Protein AF-0000000066154952 (afdb_homodimer)

Solvent-accessible surface area (backbone atoms only — not comparable to full-atom values): 14988 Å² total; per-residue (Å²): 90,33,40,34,42,33,30,48,49,72,59,78,49,69,26,29,43,48,35,34,53,55,27,47,59,58,30,50,75,79,28,57,72,43,78,44,73,36,67,53,95,42,47,64,47,32,37,49,41,49,50,61,71,42,59,86,33,51,32,34,34,53,33,78,86,26,52,70,45,33,40,70,52,44,19,50,49,54,49,49,42,42,74,70,62,42,62,42,43,24,37,35,44,48,44,89,76,37,66,38,70,68,55,60,69,68,34,71,36,50,36,12,84,33,57,47,78,64,57,63,39,56,42,52,26,51,50,39,42,49,53,29,51,13,50,34,55,69,70,70,45,73,83,86,93,92,32,38,33,43,34,30,47,48,72,59,80,48,68,28,29,44,46,35,35,53,55,28,47,59,58,30,50,77,77,26,58,73,43,78,45,73,37,67,53,97,42,49,66,46,33,35,50,41,51,50,61,71,43,59,86,34,52,32,34,34,53,34,77,88,27,53,71,46,34,39,70,53,43,19,52,50,54,50,50,41,41,74,70,65,41,62,44,42,24,38,36,44,50,45,87,76,37,66,37,71,67,55,61,72,69,36,70,35,48,36,12,83,32,58,46,77,64,56,65,38,55,43,51,27,51,51,40,42,48,54,29,51,14,49,32,54,69,70,69,45,76,80,85,98

Structure (mmCIF, N/CA/C/O backbone):
data_AF-0000000066154952-model_v1
#
loop_
_entity.id
_entity.type
_entity.pdbx_description
1 polymer 'Ribosomal RNA large subunit methyltransferase H'
#
loop_
_atom_site.group_PDB
_atom_site.id
_atom_site.type_symbol
_atom_site.label_atom_id
_atom_site.label_alt_id
_atom_site.label_comp_id
_atom_site.label_asym_id
_atom_site.label_entity_id
_atom_site.label_seq_id
_atom_site.pdbx_PDB_ins_code
_atom_site.Cartn_x
_atom_site.Cartn_y
_atom_site.Cartn_z
_atom_site.occupancy
_atom_site.B_iso_or_equiv
_atom_site.auth_seq_id
_atom_site.auth_comp_id
_atom_site.auth_asym_id
_atom_site.auth_atom_id
_atom_site.pdbx_PDB_model_num
ATOM 1 N N . MET A 1 1 ? -8.648 19.734 12.844 1 94.12 1 MET A N 1
ATOM 2 C CA . MET A 1 1 ? -7.199 19.688 12.688 1 94.12 1 MET A CA 1
ATOM 3 C C . MET A 1 1 ? -6.809 19.734 11.211 1 94.12 1 MET A C 1
ATOM 5 O O . MET A 1 1 ? -7.438 19.094 10.375 1 94.12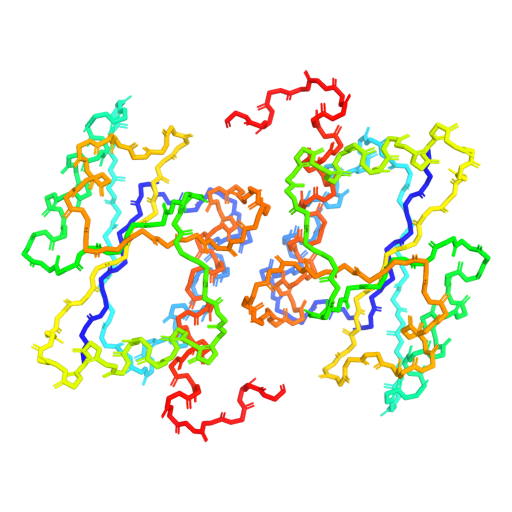 1 MET A O 1
ATOM 9 N N . ARG A 1 2 ? -5.816 20.562 10.883 1 97.88 2 ARG A N 1
ATOM 10 C CA . ARG A 1 2 ? -5.273 20.625 9.531 1 97.88 2 ARG A CA 1
ATOM 11 C C . ARG A 1 2 ? -4.199 19.562 9.32 1 97.88 2 ARG A C 1
ATOM 13 O O . ARG A 1 2 ? -3.359 19.344 10.195 1 97.88 2 ARG A O 1
ATOM 20 N N . LEU A 1 3 ? -4.273 18.953 8.156 1 98.69 3 LEU A N 1
ATOM 21 C CA . LEU A 1 3 ? -3.209 18.031 7.785 1 98.69 3 LEU A CA 1
ATOM 22 C C . LEU A 1 3 ? -2.303 18.656 6.723 1 98.69 3 LEU A C 1
ATOM 24 O O . LEU A 1 3 ? -2.785 19.188 5.727 1 98.69 3 LEU A O 1
ATOM 28 N N . HIS A 1 4 ? -1.063 18.641 7 1 98.88 4 HIS A N 1
ATOM 29 C CA . HIS A 1 4 ? -0.053 19.125 6.062 1 98.88 4 HIS A CA 1
ATOM 30 C C . HIS A 1 4 ? 0.759 17.969 5.488 1 98.88 4 HIS A C 1
ATOM 32 O O . HIS A 1 4 ? 1.555 17.344 6.195 1 98.88 4 HIS A O 1
ATOM 38 N N . LEU A 1 5 ? 0.535 17.688 4.203 1 98.81 5 LEU A N 1
ATOM 39 C CA . LEU A 1 5 ? 1.257 16.625 3.518 1 98.81 5 LEU A CA 1
ATOM 40 C C . LEU A 1 5 ? 2.477 17.172 2.785 1 98.81 5 LEU A C 1
ATOM 42 O O . LEU A 1 5 ? 2.338 17.969 1.854 1 98.81 5 LEU A O 1
ATOM 46 N N . ILE A 1 6 ? 3.648 16.734 3.219 1 98.75 6 ILE A N 1
ATOM 47 C CA . ILE A 1 6 ? 4.914 17.203 2.656 1 98.75 6 ILE A CA 1
ATOM 48 C C . ILE A 1 6 ? 5.598 16.047 1.915 1 98.75 6 ILE A C 1
ATOM 50 O O . ILE A 1 6 ? 5.852 14.992 2.496 1 98.75 6 ILE A O 1
ATOM 54 N N . THR A 1 7 ? 5.844 16.219 0.655 1 97.56 7 THR A N 1
ATOM 55 C CA . THR A 1 7 ? 6.5 15.164 -0.114 1 97.56 7 THR A CA 1
ATOM 56 C C . THR A 1 7 ? 7.777 15.695 -0.766 1 97.56 7 THR A C 1
ATOM 58 O O . THR A 1 7 ? 7.82 16.844 -1.225 1 97.56 7 THR A O 1
ATOM 61 N N . VAL A 1 8 ? 8.789 14.891 -0.742 1 96.44 8 VAL A N 1
ATOM 62 C CA . VAL A 1 8 ? 9.953 15.18 -1.564 1 96.44 8 VAL A CA 1
ATOM 63 C C . VAL A 1 8 ? 9.68 14.789 -3.014 1 96.44 8 VAL A C 1
ATOM 65 O O . VAL A 1 8 ? 9.656 13.602 -3.348 1 96.44 8 VAL A O 1
ATOM 68 N N . GLY A 1 9 ? 9.453 15.781 -3.846 1 93.44 9 GLY A N 1
ATOM 69 C CA . GLY A 1 9 ? 9.094 15.531 -5.234 1 93.44 9 GLY A CA 1
ATOM 70 C C . GLY A 1 9 ? 7.609 15.289 -5.434 1 93.44 9 GLY A C 1
ATOM 71 O O . GLY A 1 9 ? 6.812 15.531 -4.523 1 93.44 9 GLY A O 1
ATOM 72 N N . GLU A 1 10 ? 7.273 14.984 -6.66 1 93.19 10 GLU A N 1
ATOM 73 C CA . GLU A 1 10 ? 5.91 14.656 -7.07 1 93.19 10 GLU A CA 1
ATOM 74 C C . GLU A 1 10 ? 5.824 13.234 -7.621 1 93.19 10 GLU A C 1
ATOM 76 O O . GLU A 1 10 ? 6.844 12.641 -7.977 1 93.19 10 GLU A O 1
ATOM 81 N N . PRO A 1 11 ? 4.57 12.688 -7.555 1 94.19 11 PRO A N 1
ATOM 82 C CA . PRO A 1 11 ? 4.461 11.375 -8.203 1 94.19 11 PRO A CA 1
ATOM 83 C C . PRO A 1 11 ? 4.984 11.375 -9.633 1 94.19 11 PRO A C 1
ATOM 85 O O . PRO A 1 11 ? 4.707 12.305 -10.398 1 94.19 11 PRO A O 1
ATOM 88 N N . LYS A 1 12 ? 5.723 10.414 -9.898 1 94.44 12 LYS A N 1
ATOM 89 C CA . LYS A 1 12 ? 6.344 10.328 -11.219 1 94.44 12 LYS A CA 1
ATOM 90 C C . LYS A 1 12 ? 5.461 9.547 -12.188 1 94.44 12 LYS A C 1
ATOM 92 O O . LYS A 1 12 ? 5.344 9.914 -13.359 1 94.44 12 LYS A O 1
ATOM 97 N N . LEU A 1 13 ? 4.832 8.523 -11.766 1 97 13 LEU A N 1
ATOM 98 C CA . LEU A 1 13 ? 4.02 7.672 -12.625 1 97 13 LEU A CA 1
ATOM 99 C C . LEU A 1 13 ? 2.562 8.125 -12.617 1 97 13 LEU A C 1
ATOM 101 O O . LEU A 1 13 ? 2.055 8.578 -11.586 1 97 13 LEU A O 1
ATOM 105 N N . THR A 1 14 ? 1.932 7.895 -13.688 1 98 14 THR A N 1
ATOM 106 C CA . THR A 1 14 ? 0.567 8.375 -13.883 1 98 14 THR A CA 1
ATOM 107 C C . THR A 1 14 ? -0.368 7.773 -12.836 1 98 14 THR A C 1
ATOM 109 O O . THR A 1 14 ? -1.227 8.469 -12.289 1 98 14 THR A O 1
ATOM 112 N N . TYR A 1 15 ? -0.284 6.527 -12.547 1 98.62 15 TYR A N 1
ATOM 113 C CA . TYR A 1 15 ? -1.206 5.895 -11.609 1 98.62 15 TYR A CA 1
ATOM 114 C C . TYR A 1 15 ? -1.113 6.543 -10.234 1 98.62 15 TYR A C 1
ATOM 116 O O . TYR A 1 15 ? -2.127 6.715 -9.555 1 98.62 15 TYR A O 1
ATOM 124 N N . ALA A 1 16 ? 0.101 6.895 -9.828 1 98.25 16 ALA A N 1
ATOM 125 C CA . ALA A 1 16 ? 0.311 7.477 -8.508 1 98.25 16 ALA A CA 1
ATOM 126 C C . ALA A 1 16 ? -0.281 8.883 -8.422 1 98.25 16 ALA A C 1
ATOM 128 O O . ALA A 1 16 ? -0.85 9.266 -7.398 1 98.25 16 ALA A O 1
ATOM 129 N N . ARG A 1 17 ? -0.084 9.625 -9.531 1 98.25 17 ARG A N 1
ATOM 130 C CA . ARG A 1 17 ? -0.689 10.953 -9.586 1 98.25 17 ARG A CA 1
ATOM 131 C C . ARG A 1 17 ? -2.205 10.867 -9.445 1 98.25 17 ARG A C 1
ATOM 133 O O . ARG A 1 17 ? -2.801 11.586 -8.641 1 98.25 17 ARG A O 1
ATOM 140 N N . LEU A 1 18 ? -2.801 9.992 -10.164 1 98.69 18 LEU A N 1
ATOM 141 C CA . LEU A 1 18 ? -4.25 9.828 -10.156 1 98.69 18 LEU A CA 1
ATOM 142 C C . LEU A 1 18 ? -4.727 9.305 -8.805 1 98.69 18 LEU A C 1
ATOM 144 O O . LEU A 1 18 ? -5.766 9.727 -8.297 1 98.69 18 LEU A O 1
ATOM 148 N N . GLY A 1 19 ? -3.982 8.352 -8.242 1 98.62 19 GLY A N 1
ATOM 149 C CA . GLY A 1 19 ? -4.316 7.836 -6.926 1 98.62 19 GLY A CA 1
ATOM 150 C C . GLY A 1 19 ? -4.25 8.891 -5.84 1 98.62 19 GLY A C 1
ATOM 151 O O . GLY A 1 19 ? -5.133 8.969 -4.984 1 98.62 19 GLY A O 1
ATOM 152 N N . TRP A 1 20 ? -3.18 9.672 -5.914 1 98.5 20 TRP A N 1
ATOM 153 C CA . TRP A 1 20 ? -3.045 10.781 -4.973 1 98.5 20 TRP A CA 1
ATOM 154 C C . TRP A 1 20 ? -4.238 11.727 -5.074 1 98.5 20 TRP A C 1
ATOM 156 O O . TRP A 1 20 ? -4.867 12.055 -4.062 1 98.5 20 TRP A O 1
ATOM 166 N N . GLU A 1 21 ? -4.555 12.148 -6.277 1 98.38 21 GLU A N 1
ATOM 167 C CA . GLU A 1 21 ? -5.648 13.086 -6.504 1 98.38 21 GLU A CA 1
ATOM 168 C C . GLU A 1 21 ? -6.973 12.523 -5.988 1 98.38 21 GLU A C 1
ATOM 170 O O . GLU A 1 21 ? -7.762 13.242 -5.375 1 98.38 21 GLU A O 1
ATOM 175 N N . GLU A 1 22 ? -7.207 11.258 -6.227 1 98.31 22 GLU A N 1
ATOM 176 C CA . GLU A 1 22 ? -8.43 10.586 -5.797 1 98.31 22 GLU A CA 1
ATOM 177 C C . GLU A 1 22 ? -8.602 10.672 -4.281 1 98.31 22 GLU A C 1
ATOM 179 O O . GLU A 1 22 ? -9.641 11.141 -3.799 1 98.31 22 GLU A O 1
ATOM 184 N N . TYR A 1 23 ? -7.613 10.32 -3.555 1 98.38 23 TYR A N 1
ATOM 185 C CA . TYR A 1 23 ? -7.766 10.211 -2.109 1 98.38 23 TYR A CA 1
ATOM 186 C C . TYR A 1 23 ? -7.566 11.562 -1.432 1 98.38 23 TYR A C 1
ATOM 188 O O . TYR A 1 23 ? -8.094 11.805 -0.345 1 98.38 23 TYR A O 1
ATOM 196 N N . GLU A 1 24 ? -6.75 12.43 -2.07 1 98.5 24 GLU A N 1
ATOM 197 C CA . GLU A 1 24 ? -6.676 13.805 -1.568 1 98.5 24 GLU A CA 1
ATOM 198 C C . GLU A 1 24 ? -8.047 14.469 -1.588 1 98.5 24 GLU A C 1
ATOM 200 O O . GLU A 1 24 ? -8.445 15.109 -0.611 1 98.5 24 GLU A O 1
ATOM 205 N N . LYS A 1 25 ? -8.719 14.312 -2.744 1 98.25 25 LYS A N 1
ATOM 206 C CA . LYS A 1 25 ? -10.055 14.883 -2.877 1 98.25 25 LYS A CA 1
ATOM 207 C C . LYS A 1 25 ? -10.992 14.336 -1.802 1 98.25 25 LYS A C 1
ATOM 209 O O . LYS A 1 25 ? -11.719 15.094 -1.158 1 98.25 25 LYS A O 1
ATOM 214 N N . ARG A 1 26 ? -10.953 13.062 -1.529 1 97.75 26 ARG A N 1
ATOM 215 C CA . ARG A 1 26 ? -11.805 12.438 -0.522 1 97.75 26 ARG A CA 1
ATOM 216 C C . ARG A 1 26 ? -11.43 12.906 0.88 1 97.75 26 ARG A C 1
ATOM 218 O O . ARG A 1 26 ? -12.312 13.18 1.701 1 97.75 26 ARG A O 1
ATOM 225 N N . LEU A 1 27 ? -10.156 13.008 1.098 1 98.31 27 LEU A N 1
ATOM 226 C CA . LEU A 1 27 ? -9.648 13.383 2.412 1 98.31 27 LEU A CA 1
ATOM 227 C C . LEU A 1 27 ? -10.047 14.812 2.758 1 98.31 27 LEU A C 1
ATOM 229 O O . LEU A 1 27 ? -10.273 15.141 3.926 1 98.31 27 LEU A O 1
ATOM 233 N N . ARG A 1 28 ? -10.156 15.656 1.737 1 98.38 28 ARG A N 1
ATOM 234 C CA . ARG A 1 28 ? -10.492 17.062 1.92 1 98.38 28 ARG A CA 1
ATOM 235 C C . ARG A 1 28 ? -11.906 17.234 2.477 1 98.38 28 ARG A C 1
ATOM 237 O O . ARG A 1 28 ? -12.266 18.297 2.969 1 98.38 28 ARG A O 1
ATOM 244 N N . ARG A 1 29 ? -12.68 16.156 2.42 1 96.62 29 ARG A N 1
ATOM 245 C CA . ARG A 1 29 ? -14.016 16.188 3.008 1 96.62 29 ARG A CA 1
ATOM 246 C C . ARG A 1 29 ? -13.945 16.172 4.531 1 96.62 29 ARG A C 1
ATOM 248 O O . ARG A 1 29 ? -14.914 16.516 5.207 1 96.62 29 ARG A O 1
ATOM 255 N N . TYR A 1 30 ? -12.789 15.844 5.066 1 96.69 30 TYR A N 1
ATOM 256 C CA . TYR A 1 30 ? -12.695 15.633 6.504 1 96.69 30 TYR A CA 1
ATOM 257 C C . TYR A 1 30 ? -11.711 16.625 7.133 1 96.69 30 TYR A C 1
ATOM 259 O O . TYR A 1 30 ? -11.82 16.938 8.32 1 96.69 30 TYR A O 1
ATOM 267 N N . HIS A 1 31 ? -10.742 17.016 6.277 1 97.56 31 HIS A N 1
ATOM 268 C CA . HIS A 1 31 ? -9.68 17.875 6.801 1 97.56 31 HIS A CA 1
ATOM 269 C C . HIS A 1 31 ? -9.352 19 5.828 1 97.56 31 HIS A C 1
ATOM 271 O O . HIS A 1 31 ? -9.445 18.812 4.609 1 97.56 31 HIS A O 1
ATOM 277 N N . LYS A 1 32 ? -9.023 20.188 6.434 1 97.69 32 LYS A N 1
ATOM 278 C CA . LYS A 1 32 ? -8.234 21.109 5.625 1 97.69 32 LYS A CA 1
ATOM 279 C C . LYS A 1 32 ? -6.867 20.531 5.293 1 97.69 32 LYS A C 1
ATOM 281 O O . LYS A 1 32 ? -6.148 20.078 6.184 1 97.69 32 LYS A O 1
ATOM 286 N N . LEU A 1 33 ? -6.594 20.516 4 1 98.38 33 LEU A N 1
ATOM 287 C CA . LEU A 1 33 ? -5.359 19.875 3.564 1 98.38 33 LEU A CA 1
ATOM 288 C C . LEU A 1 33 ? -4.406 20.891 2.943 1 98.38 33 LEU A C 1
ATOM 290 O O . LEU A 1 33 ? -4.828 21.734 2.15 1 98.38 33 LEU A O 1
ATOM 294 N N . GLN A 1 34 ? -3.254 20.859 3.375 1 98.31 34 GLN A N 1
ATOM 295 C CA . GLN A 1 34 ? -2.152 21.547 2.705 1 98.31 34 GLN A CA 1
ATOM 296 C C . GLN A 1 34 ? -1.144 20.547 2.143 1 98.31 34 GLN A C 1
ATOM 298 O O . GLN A 1 34 ? -0.75 19.594 2.828 1 98.31 34 GLN A O 1
ATOM 303 N N . VAL A 1 35 ? -0.781 20.766 0.869 1 98.44 35 VAL A N 1
ATOM 304 C CA . VAL A 1 35 ? 0.219 19.906 0.242 1 98.44 35 VAL A CA 1
ATOM 305 C C . VAL A 1 35 ? 1.436 20.75 -0.159 1 98.44 35 VAL A C 1
ATOM 307 O O . VAL A 1 35 ? 1.3 21.766 -0.835 1 98.44 35 VAL A O 1
ATOM 310 N N . THR A 1 36 ? 2.557 20.359 0.295 1 98.44 36 THR A N 1
ATOM 311 C CA . THR A 1 36 ? 3.799 21.031 -0.057 1 98.44 36 THR A CA 1
ATOM 312 C C . THR A 1 36 ? 4.781 20.062 -0.7 1 98.44 36 THR A C 1
ATOM 314 O O . THR A 1 36 ? 5.082 19 -0.135 1 98.44 36 THR A O 1
ATOM 317 N N . ARG A 1 37 ? 5.199 20.422 -1.851 1 97.75 37 ARG A N 1
ATOM 318 C CA . ARG A 1 37 ? 6.23 19.672 -2.549 1 97.75 37 ARG A CA 1
ATOM 319 C C . ARG A 1 37 ? 7.594 20.328 -2.398 1 97.75 37 ARG A C 1
ATOM 321 O O . ARG A 1 37 ? 7.754 21.516 -2.709 1 97.75 37 ARG A O 1
ATOM 328 N N . VAL A 1 38 ? 8.492 19.547 -1.915 1 98.06 38 VAL A N 1
ATOM 329 C CA . VAL A 1 38 ? 9.828 20.109 -1.724 1 98.06 38 VAL A CA 1
ATOM 330 C C . VAL A 1 38 ? 10.844 19.312 -2.555 1 98.06 38 VAL A C 1
ATOM 332 O O . VAL A 1 38 ? 10.516 18.266 -3.105 1 98.06 38 VAL A O 1
ATOM 335 N N . SER A 1 39 ? 11.953 19.906 -2.732 1 95.31 39 SER A N 1
ATOM 336 C CA . SER A 1 39 ? 13.031 19.234 -3.467 1 95.31 39 SER A CA 1
ATOM 337 C C . SER A 1 39 ? 14.391 19.547 -2.859 1 95.31 39 SER A C 1
ATOM 339 O O . SER A 1 39 ? 14.516 20.453 -2.025 1 95.31 39 SER A O 1
ATOM 341 N N . GLY A 1 40 ? 15.328 18.734 -3.156 1 94.44 40 GLY A N 1
ATOM 342 C CA . GLY A 1 40 ? 16.719 18.891 -2.773 1 94.44 40 GLY A CA 1
ATOM 343 C C . GLY A 1 40 ? 17.672 18.016 -3.576 1 94.44 40 GLY A C 1
ATOM 344 O O . GLY A 1 40 ? 17.266 16.953 -4.07 1 94.44 40 GLY A O 1
ATOM 345 N N . ARG A 1 41 ? 18.938 18.5 -3.697 1 93.06 41 ARG A N 1
ATOM 346 C CA . ARG A 1 41 ? 19.938 17.75 -4.473 1 93.06 41 ARG A CA 1
ATOM 347 C C . ARG A 1 41 ? 20.531 16.625 -3.652 1 93.06 41 ARG A C 1
ATOM 349 O O . ARG A 1 41 ? 21.094 15.672 -4.207 1 93.06 41 ARG A O 1
ATOM 356 N N . THR A 1 42 ? 20.453 16.766 -2.355 1 96.31 42 THR A N 1
ATOM 357 C CA . THR A 1 42 ? 21.016 15.781 -1.438 1 96.31 42 THR A CA 1
ATOM 358 C C . THR A 1 42 ? 20 15.398 -0.367 1 96.31 42 THR A C 1
ATOM 360 O O . THR A 1 42 ? 19 16.109 -0.159 1 96.31 42 THR A O 1
ATOM 363 N N . GLN A 1 43 ? 20.312 14.305 0.286 1 96.31 43 GLN A N 1
ATOM 364 C CA . GLN A 1 43 ? 19.484 13.859 1.402 1 96.31 43 GLN A CA 1
ATOM 365 C C . GLN A 1 43 ? 19.344 14.953 2.453 1 96.31 43 GLN A C 1
ATOM 367 O O . GLN A 1 43 ? 18.25 15.18 2.984 1 96.31 43 GLN A O 1
ATOM 372 N N . ALA A 1 44 ? 20.469 15.578 2.766 1 97.25 44 ALA A N 1
ATOM 373 C CA . ALA A 1 44 ? 20.5 16.641 3.775 1 97.25 44 ALA A CA 1
ATOM 374 C C . ALA A 1 44 ? 19.609 17.812 3.363 1 97.25 44 ALA A C 1
ATOM 376 O O . ALA A 1 44 ? 18.844 18.328 4.176 1 97.25 44 ALA A O 1
ATOM 377 N N . GLN A 1 45 ? 19.672 18.203 2.137 1 97.88 45 GLN A N 1
ATOM 378 C CA . GLN A 1 45 ? 18.875 19.328 1.639 1 97.88 45 GLN A CA 1
ATOM 379 C C . GLN A 1 45 ? 17.391 19 1.612 1 97.88 45 GLN A C 1
ATOM 381 O O . GLN A 1 45 ? 16.562 19.844 1.938 1 97.88 45 GLN A O 1
ATOM 386 N N . GLU A 1 46 ? 17.094 17.797 1.178 1 97.69 46 GLU A N 1
ATOM 387 C CA . GLU A 1 46 ? 15.695 17.359 1.179 1 97.69 46 GLU A CA 1
ATOM 388 C C . GLU A 1 46 ? 15.117 17.359 2.592 1 97.69 46 GLU A C 1
ATOM 390 O O . GLU A 1 46 ? 14 17.828 2.811 1 97.69 46 GLU A O 1
ATOM 395 N N . SER A 1 47 ? 15.906 16.828 3.539 1 98.12 47 SER A N 1
ATOM 396 C CA . SER A 1 47 ? 15.477 16.781 4.93 1 98.12 47 SER A CA 1
ATOM 397 C C . SER A 1 47 ? 15.266 18.172 5.508 1 98.12 47 SER A C 1
ATOM 399 O O . SER A 1 47 ? 14.305 18.406 6.238 1 98.12 47 SER A O 1
ATOM 401 N N . GLU A 1 48 ? 16.172 19.016 5.18 1 97.75 48 GLU A N 1
ATOM 402 C CA . GLU A 1 48 ? 16.047 20.391 5.641 1 97.75 48 GLU A CA 1
ATOM 403 C C . GLU A 1 48 ? 14.797 21.047 5.055 1 97.75 48 GLU A C 1
ATOM 405 O O . GLU A 1 48 ? 14.109 21.797 5.742 1 97.75 48 GLU A O 1
ATOM 410 N N . ALA A 1 49 ? 14.562 20.844 3.777 1 98.44 49 ALA A N 1
ATOM 411 C CA . ALA A 1 49 ? 13.375 21.391 3.125 1 98.44 49 ALA A CA 1
ATOM 412 C C . ALA A 1 49 ? 12.094 20.891 3.797 1 98.44 49 ALA A C 1
ATOM 414 O O . ALA A 1 49 ? 11.141 21.656 3.971 1 98.44 49 ALA A O 1
ATOM 415 N N . VAL A 1 50 ? 12.07 19.609 4.152 1 98.56 50 VAL A N 1
ATOM 416 C CA . VAL A 1 50 ? 10.93 19.016 4.848 1 98.56 50 VAL A CA 1
ATOM 417 C C . VAL A 1 50 ? 10.734 19.703 6.195 1 98.56 50 VAL A C 1
ATOM 419 O O . VAL A 1 50 ? 9.617 20.094 6.543 1 98.56 50 VAL A O 1
ATOM 422 N N . ARG A 1 51 ? 11.789 19.844 6.91 1 98.25 51 ARG A N 1
ATOM 423 C CA . ARG A 1 51 ? 11.734 20.484 8.219 1 98.25 51 ARG A CA 1
ATOM 424 C C . ARG A 1 51 ? 11.188 21.906 8.109 1 98.25 51 ARG A C 1
ATOM 426 O O . ARG A 1 51 ? 10.32 22.297 8.891 1 98.25 51 ARG A O 1
ATOM 433 N N . ARG A 1 52 ? 11.711 22.625 7.168 1 98.25 52 ARG A N 1
ATOM 434 C CA . ARG A 1 52 ? 11.281 24.016 6.957 1 98.25 52 ARG A CA 1
ATOM 435 C C . ARG A 1 52 ? 9.797 24.062 6.602 1 98.25 52 ARG A C 1
ATOM 437 O O . ARG A 1 52 ? 9.07 24.938 7.09 1 98.25 52 ARG A O 1
ATOM 444 N N . ALA A 1 53 ? 9.375 23.188 5.777 1 98.56 53 ALA A N 1
ATOM 445 C CA . ALA A 1 53 ? 7.98 23.141 5.355 1 98.56 53 ALA A CA 1
ATOM 446 C C . ALA A 1 53 ? 7.059 22.859 6.535 1 98.56 53 ALA A C 1
ATOM 448 O O . ALA A 1 53 ? 5.977 23.438 6.645 1 98.56 53 ALA A O 1
ATOM 449 N N . ALA A 1 54 ? 7.453 21.922 7.414 1 98.25 54 ALA A N 1
ATOM 450 C CA . ALA A 1 54 ? 6.637 21.531 8.555 1 98.25 54 ALA A CA 1
ATOM 451 C C . ALA A 1 54 ? 6.496 22.672 9.555 1 98.25 54 ALA A C 1
ATOM 453 O O . ALA A 1 54 ? 5.473 22.797 10.234 1 98.25 54 ALA A O 1
ATOM 454 N N . GLY A 1 55 ? 7.602 23.5 9.602 1 97.38 55 GLY A N 1
ATOM 455 C CA . GLY A 1 55 ? 7.59 24.562 10.578 1 97.38 55 GLY A CA 1
ATOM 456 C C . GLY A 1 55 ? 7.465 24.078 12.008 1 97.38 55 GLY A C 1
ATOM 457 O O . GLY A 1 55 ? 8.242 23.234 12.445 1 97.38 55 GLY A O 1
ATOM 458 N N . LYS A 1 56 ? 6.43 24.531 12.711 1 96.62 56 LYS A N 1
ATOM 459 C CA . LYS A 1 56 ? 6.266 24.203 14.125 1 96.62 56 LYS A CA 1
ATOM 460 C C . LYS A 1 56 ? 5.289 23.047 14.305 1 96.62 56 LYS A C 1
ATOM 462 O O . LYS A 1 56 ? 5.105 22.547 15.414 1 96.62 56 LYS A O 1
ATOM 467 N N . ALA A 1 57 ? 4.684 22.609 13.227 1 98.12 57 ALA A N 1
ATOM 468 C CA . ALA A 1 57 ? 3.729 21.516 13.32 1 98.12 57 ALA A CA 1
ATOM 469 C C . ALA A 1 57 ? 4.422 20.219 13.719 1 98.12 57 ALA A C 1
ATOM 471 O O . ALA A 1 57 ? 5.516 19.906 13.234 1 98.12 57 ALA A O 1
ATOM 472 N N . PRO A 1 58 ? 3.797 19.5 14.695 1 98.56 58 PRO A N 1
ATOM 473 C CA . PRO A 1 58 ? 4.348 18.156 14.914 1 98.56 58 PRO A CA 1
ATOM 474 C C . PRO A 1 58 ? 4.508 17.375 13.617 1 98.56 58 PRO A C 1
ATOM 476 O O . PRO A 1 58 ? 3.598 17.344 12.781 1 98.56 58 PRO A O 1
ATOM 479 N N . LEU A 1 59 ? 5.699 16.75 13.469 1 98.75 59 LEU A N 1
ATOM 480 C CA . LEU A 1 59 ? 6.066 16.125 12.203 1 98.75 59 LEU A CA 1
ATOM 481 C C . LEU A 1 59 ? 6.062 14.609 12.328 1 98.75 59 LEU A C 1
ATOM 483 O O . LEU A 1 59 ? 6.816 14.047 13.117 1 98.75 59 LEU A O 1
ATOM 487 N N . VAL A 1 60 ? 5.18 13.969 11.578 1 98.81 60 VAL A N 1
ATOM 488 C CA . VAL A 1 60 ? 5.184 12.516 11.414 1 98.81 60 VAL A CA 1
ATOM 489 C C . VAL A 1 60 ? 5.961 12.133 10.156 1 98.81 60 VAL A C 1
ATOM 491 O O . VAL A 1 60 ? 5.531 12.43 9.039 1 98.81 60 VAL A O 1
ATOM 494 N N . LEU A 1 61 ? 7.051 11.461 10.375 1 98.69 61 LEU A N 1
ATOM 495 C CA . LEU A 1 61 ? 7.895 11.062 9.258 1 98.69 61 LEU A CA 1
ATOM 496 C C . LEU A 1 61 ? 7.605 9.625 8.836 1 98.69 61 LEU A C 1
ATOM 498 O O . LEU A 1 61 ? 7.652 8.711 9.664 1 98.69 61 LEU A O 1
ATOM 502 N N . LEU A 1 62 ? 7.277 9.492 7.59 1 98.25 62 LEU A N 1
ATOM 503 C CA . LEU A 1 62 ? 7.211 8.125 7.074 1 98.25 62 LEU A CA 1
ATOM 504 C C . LEU A 1 62 ? 8.609 7.523 6.953 1 98.25 62 LEU A C 1
ATOM 506 O O . LEU A 1 62 ? 9.453 8.055 6.227 1 98.25 62 LEU A O 1
ATOM 510 N N . ASP A 1 63 ? 8.82 6.469 7.656 1 96.81 63 ASP A N 1
ATOM 511 C CA . ASP A 1 63 ? 10.109 5.797 7.766 1 96.81 63 ASP A CA 1
ATOM 512 C C . ASP A 1 63 ? 9.93 4.316 8.109 1 96.81 63 ASP A C 1
ATOM 514 O O . ASP A 1 63 ? 9.172 3.973 9.008 1 96.81 63 ASP A O 1
ATOM 518 N N . PRO A 1 64 ? 10.656 3.451 7.336 1 93 64 PRO A N 1
ATOM 519 C CA . PRO A 1 64 ? 10.484 2.018 7.574 1 93 64 PRO A CA 1
ATOM 520 C C . PRO A 1 64 ? 10.812 1.612 9.008 1 93 64 PRO A C 1
ATOM 522 O O . PRO A 1 64 ? 10.391 0.545 9.469 1 93 64 PRO A O 1
ATOM 525 N N . ARG A 1 65 ? 11.469 2.408 9.844 1 93.69 65 ARG A N 1
ATOM 526 C CA . ARG A 1 65 ? 11.859 2.127 11.219 1 93.69 65 ARG A CA 1
ATOM 527 C C . ARG A 1 65 ? 10.758 2.518 12.195 1 93.69 65 ARG A C 1
ATOM 529 O O . ARG A 1 65 ? 10.859 2.258 13.391 1 93.69 65 ARG A O 1
ATOM 536 N N . GLY A 1 66 ? 9.75 3.078 11.711 1 97.12 66 GLY A N 1
ATOM 537 C CA . GLY A 1 66 ? 8.734 3.672 12.57 1 97.12 66 GLY A CA 1
ATOM 538 C C . GLY A 1 66 ? 7.676 2.682 13.016 1 97.12 66 GLY A C 1
ATOM 539 O O . GLY A 1 66 ? 7.707 1.513 12.625 1 97.12 66 GLY A O 1
ATOM 540 N N . ARG A 1 67 ? 6.832 3.201 13.82 1 97.06 67 ARG A N 1
ATOM 541 C CA . ARG A 1 67 ? 5.668 2.459 14.297 1 97.06 67 ARG A CA 1
ATOM 542 C C . ARG A 1 67 ? 4.703 2.158 13.156 1 97.06 67 ARG A C 1
ATOM 544 O O . ARG A 1 67 ? 4.488 3 12.281 1 97.06 67 ARG A O 1
ATOM 551 N N . GLN A 1 68 ? 4.109 0.964 13.203 1 97.62 68 GLN A N 1
ATOM 552 C CA . GLN A 1 68 ? 3.061 0.634 12.25 1 97.62 68 GLN A CA 1
ATOM 553 C C . GLN A 1 68 ? 1.678 0.778 12.875 1 97.62 68 GLN A C 1
ATOM 555 O O . GLN A 1 68 ? 1.474 0.403 14.031 1 97.62 68 GLN A O 1
ATOM 560 N N . PHE A 1 69 ? 0.731 1.302 12.125 1 98.19 69 PHE A N 1
ATOM 561 C CA . PHE A 1 69 ? -0.642 1.48 12.578 1 98.19 69 PHE A CA 1
ATOM 562 C C . PHE A 1 69 ? -1.582 0.523 11.852 1 98.19 69 PHE A C 1
ATOM 564 O O . PHE A 1 69 ? -1.43 0.285 10.656 1 98.19 69 PHE A O 1
ATOM 571 N N . SER A 1 70 ? -2.498 0.037 12.625 1 97.88 70 SER A N 1
ATOM 572 C CA . SER A 1 70 ? -3.727 -0.382 11.961 1 97.88 70 SER A CA 1
ATOM 573 C C . SER A 1 70 ? -4.594 0.818 11.594 1 97.88 70 SER A C 1
ATOM 575 O O . SER A 1 70 ? -4.379 1.923 12.102 1 97.88 70 SER A O 1
ATOM 577 N N . SER A 1 71 ? -5.562 0.569 10.789 1 97.81 71 SER A N 1
ATOM 578 C CA . SER A 1 71 ? -6.422 1.682 10.398 1 97.81 71 SER A CA 1
ATOM 579 C C . SER A 1 71 ? -7.172 2.244 11.602 1 97.81 71 SER A C 1
ATOM 581 O O . SER A 1 71 ? -7.211 3.461 11.805 1 97.81 71 SER A O 1
ATOM 583 N N . PRO A 1 72 ? -7.754 1.403 12.469 1 97.56 72 PRO A N 1
ATOM 584 C CA . PRO A 1 72 ? -8.391 1.95 13.672 1 97.56 72 PRO A CA 1
ATOM 585 C C . PRO A 1 72 ? -7.395 2.654 14.594 1 97.56 72 PRO A C 1
ATOM 587 O O . PRO A 1 72 ? -7.719 3.691 15.18 1 97.56 72 PRO A O 1
ATOM 590 N N . ASP A 1 73 ? -6.188 2.125 14.688 1 98.38 73 ASP A N 1
ATOM 591 C CA . ASP A 1 73 ? -5.168 2.762 15.516 1 98.38 73 ASP A CA 1
ATOM 592 C C . ASP A 1 73 ? -4.785 4.133 14.953 1 98.38 73 ASP A C 1
ATOM 594 O O . ASP A 1 73 ? -4.562 5.078 15.711 1 98.38 73 ASP A O 1
ATOM 598 N N . LEU A 1 74 ? -4.676 4.25 13.656 1 98.5 74 LEU A N 1
ATOM 599 C CA . LEU A 1 74 ? -4.367 5.527 13.016 1 98.5 74 LEU A CA 1
ATOM 600 C C . LEU A 1 74 ? -5.477 6.543 13.266 1 98.5 74 LEU A C 1
ATOM 602 O O . LEU A 1 74 ? -5.203 7.711 13.539 1 98.5 74 LEU A O 1
ATOM 606 N N . SER A 1 75 ? -6.668 6.047 13.141 1 98.5 75 SER A N 1
ATOM 607 C CA . SER A 1 75 ? -7.812 6.902 13.43 1 98.5 75 SER A CA 1
ATOM 608 C C . SER A 1 75 ? -7.758 7.438 14.852 1 98.5 75 SER A C 1
ATOM 610 O O . SER A 1 75 ? -7.926 8.641 15.078 1 98.5 75 SER A O 1
ATOM 612 N N . ALA A 1 76 ? -7.531 6.516 15.781 1 98.56 76 ALA A N 1
ATOM 613 C CA . ALA A 1 76 ? -7.445 6.898 17.188 1 98.56 76 ALA A CA 1
ATOM 614 C C . ALA A 1 76 ? -6.309 7.891 17.422 1 98.56 76 ALA A C 1
ATOM 616 O O . ALA A 1 76 ? -6.445 8.828 18.219 1 98.56 76 ALA A O 1
ATOM 617 N N . TYR A 1 77 ? -5.211 7.652 16.766 1 98.62 77 TYR A N 1
ATOM 618 C CA . TYR A 1 77 ? -4.062 8.547 16.859 1 98.62 77 TYR A CA 1
ATOM 619 C C . TYR A 1 77 ? -4.426 9.953 16.406 1 98.62 77 TYR A C 1
ATOM 621 O O . TYR A 1 77 ? -4.129 10.938 17.094 1 98.62 77 TYR A O 1
ATOM 629 N N . LEU A 1 78 ? -5.047 10.086 15.25 1 98.31 78 LEU A N 1
ATOM 630 C CA . LEU A 1 78 ? -5.453 11.383 14.711 1 98.31 78 LEU A CA 1
ATOM 631 C C . LEU A 1 78 ? -6.434 12.07 15.656 1 98.31 78 LEU A C 1
ATOM 633 O O . LEU A 1 78 ? -6.309 13.273 15.914 1 98.31 78 LEU A O 1
ATOM 637 N N . ASP A 1 79 ? -7.34 11.297 16.188 1 98.12 79 ASP A N 1
ATOM 638 C CA . ASP A 1 79 ? -8.32 11.844 17.125 1 98.12 79 ASP A CA 1
ATOM 639 C C . ASP A 1 79 ? -7.637 12.383 18.375 1 98.12 79 ASP A C 1
ATOM 641 O O . ASP A 1 79 ? -7.988 13.453 18.859 1 98.12 79 ASP A O 1
ATOM 645 N N . ALA A 1 80 ? -6.738 11.602 18.812 1 98.31 80 ALA A N 1
ATOM 646 C CA . ALA A 1 80 ? -6.016 12.008 20.016 1 98.31 80 ALA A CA 1
ATOM 647 C C . ALA A 1 80 ? -5.27 13.32 19.797 1 98.31 80 ALA A C 1
ATOM 649 O O . ALA A 1 80 ? -5.215 14.172 20.688 1 98.31 80 ALA A O 1
ATOM 650 N N . GLN A 1 81 ? -4.613 13.445 18.594 1 97.69 81 GLN A N 1
ATOM 651 C CA . GLN A 1 81 ? -3.928 14.688 18.266 1 97.69 81 GLN A CA 1
ATOM 652 C C . GLN A 1 81 ? -4.902 15.867 18.234 1 97.69 81 GLN A C 1
ATOM 654 O O . GLN A 1 81 ? -4.609 16.938 18.781 1 97.69 81 GLN A O 1
ATOM 659 N N . ALA A 1 82 ? -6.023 15.664 17.656 1 96 82 ALA A N 1
ATOM 660 C CA . ALA A 1 82 ? -7.035 16.719 17.547 1 96 82 ALA A CA 1
ATOM 661 C C . ALA A 1 82 ? -7.547 17.125 18.922 1 96 82 ALA A C 1
ATOM 663 O O . ALA A 1 82 ? -7.602 18.312 19.234 1 96 82 ALA A O 1
ATOM 664 N N . VAL A 1 83 ? -7.859 16.156 19.766 1 96.31 83 VAL A N 1
ATOM 665 C CA . VAL A 1 83 ? -8.391 16.406 21.094 1 96.31 83 VAL A CA 1
ATOM 666 C C . VAL A 1 83 ? -7.316 17.047 21.969 1 96.31 83 VAL A C 1
ATOM 668 O O . VAL A 1 83 ? -7.621 17.891 22.828 1 96.31 83 VAL A O 1
ATOM 671 N N . GLY A 1 84 ? -6.09 16.688 21.703 1 96.5 84 GLY A N 1
ATOM 672 C CA . GLY A 1 84 ? -4.969 17.219 22.469 1 96.5 84 GLY A CA 1
ATOM 673 C C . GLY A 1 84 ? -4.613 18.641 22.094 1 96.5 84 GLY A C 1
ATOM 674 O O . GLY A 1 84 ? -3.682 19.219 22.641 1 96.5 84 GLY A O 1
ATOM 675 N N . GLY A 1 85 ? -5.262 19.203 21.125 1 95.19 85 GLY A N 1
ATOM 676 C CA . GLY A 1 85 ? -5.125 20.625 20.812 1 95.19 85 GLY A CA 1
ATOM 677 C C . GLY A 1 85 ? -4.16 20.891 19.672 1 95.19 85 GLY A C 1
ATOM 678 O O . GLY A 1 85 ? -3.738 22.016 19.453 1 95.19 85 GLY A O 1
ATOM 679 N N . VAL A 1 86 ? -3.775 19.844 19 1 94.88 86 VAL A N 1
ATOM 680 C CA . VAL A 1 86 ? -2.908 20.016 17.828 1 94.88 86 VAL A CA 1
ATOM 681 C C . VAL A 1 86 ? -3.703 20.641 16.688 1 94.88 86 VAL A C 1
ATOM 683 O O . VAL A 1 86 ? -4.645 20.031 16.172 1 94.88 86 VAL A O 1
ATOM 686 N N . GLY A 1 87 ? -3.309 21.844 16.312 1 96.06 87 GLY A N 1
ATOM 687 C CA . GLY A 1 87 ? -4.035 22.531 15.266 1 96.06 87 GLY A CA 1
ATOM 688 C C . GLY A 1 87 ? -3.656 22.078 13.867 1 96.06 87 GLY A C 1
ATOM 689 O O . GLY A 1 87 ? -4.445 22.203 12.93 1 96.06 87 GLY A O 1
ATOM 690 N N . GLU A 1 88 ? -2.375 21.656 13.711 1 98.19 88 GLU A N 1
ATOM 691 C CA . GLU A 1 88 ? -1.84 21.172 12.445 1 98.19 88 GLU A CA 1
ATOM 692 C C . GLU A 1 88 ? -0.893 20 12.656 1 98.19 88 GLU A C 1
ATOM 694 O O . GLU A 1 88 ? -0.077 20.016 13.578 1 98.19 88 GLU A O 1
ATOM 699 N N . LEU A 1 89 ? -1.083 19.016 11.922 1 98.69 89 LEU A N 1
ATOM 700 C CA . LEU A 1 89 ? -0.214 17.844 11.93 1 98.69 89 LEU A CA 1
ATOM 701 C C . LEU A 1 89 ? 0.414 17.625 10.562 1 98.69 89 LEU A C 1
ATOM 703 O O . LEU A 1 89 ? -0.291 17.578 9.547 1 98.69 89 LEU A O 1
ATOM 707 N N . ALA A 1 90 ? 1.762 17.531 10.508 1 98.88 90 ALA A N 1
ATOM 708 C CA . ALA A 1 90 ? 2.467 17.359 9.234 1 98.88 90 ALA A CA 1
ATOM 709 C C . ALA A 1 90 ? 2.891 15.906 9.039 1 98.88 90 ALA A C 1
ATOM 711 O O . ALA A 1 90 ? 3.33 15.242 9.984 1 98.88 90 ALA A O 1
ATOM 712 N N . PHE A 1 91 ? 2.691 15.43 7.863 1 98.88 91 PHE A N 1
ATOM 713 C CA . PHE A 1 91 ? 3.199 14.148 7.398 1 98.88 91 PHE A CA 1
ATOM 714 C C . PHE A 1 91 ? 4.207 14.336 6.27 1 98.88 91 PHE A C 1
ATOM 716 O O . PHE A 1 91 ? 3.971 15.117 5.348 1 98.88 91 PHE A O 1
ATOM 723 N N . ALA A 1 92 ? 5.305 13.562 6.336 1 98.75 92 ALA A N 1
ATOM 724 C CA . ALA A 1 92 ? 6.305 13.781 5.293 1 98.75 92 ALA A CA 1
ATOM 725 C C . ALA A 1 92 ? 6.766 12.453 4.691 1 98.75 92 ALA A C 1
ATOM 727 O O . ALA A 1 92 ? 7.074 11.508 5.418 1 98.75 92 ALA A O 1
ATOM 728 N N . ILE A 1 93 ? 6.773 12.438 3.416 1 97.25 93 ILE A N 1
ATOM 729 C CA . ILE A 1 93 ? 7.371 11.344 2.658 1 97.25 93 ILE A CA 1
ATOM 730 C C . ILE A 1 93 ? 8.742 11.766 2.133 1 97.25 93 ILE A C 1
ATOM 732 O O . ILE A 1 93 ? 8.867 12.812 1.497 1 97.25 93 ILE A O 1
ATOM 736 N N . GLY A 1 94 ? 9.734 10.984 2.359 1 94.56 94 GLY A N 1
ATOM 737 C CA . GLY A 1 94 ? 11.094 11.305 1.974 1 94.56 94 GLY A CA 1
ATOM 738 C C . GLY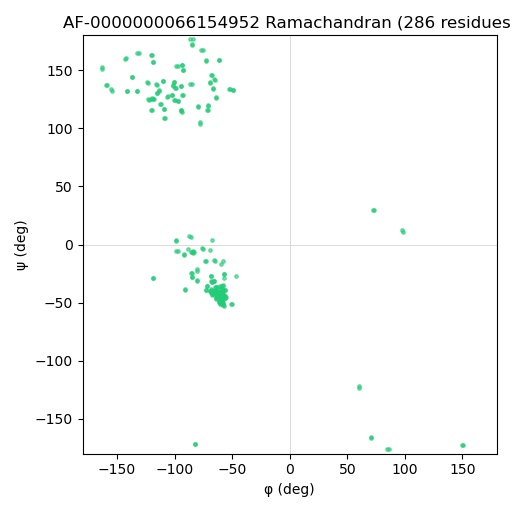 A 1 94 ? 11.414 10.93 0.538 1 94.56 94 GLY A C 1
ATOM 739 O O . GLY A 1 94 ? 10.602 10.305 -0.141 1 94.56 94 GLY A O 1
ATOM 740 N N . GLY A 1 95 ? 12.531 11.344 0.143 1 90.88 95 GLY A N 1
ATOM 741 C CA . GLY A 1 95 ? 13.031 10.977 -1.172 1 90.88 95 GLY A CA 1
ATOM 742 C C . GLY A 1 95 ? 13.68 9.602 -1.2 1 90.88 95 GLY A C 1
ATOM 743 O O . GLY A 1 95 ? 13.539 8.828 -0.256 1 90.88 95 GLY A O 1
ATOM 744 N N . PRO A 1 96 ? 14.336 9.258 -2.348 1 86.62 96 PRO A N 1
ATOM 745 C CA . PRO A 1 96 ? 14.938 7.93 -2.533 1 86.62 96 PRO A CA 1
ATOM 746 C C . PRO A 1 96 ? 15.953 7.582 -1.445 1 86.62 96 PRO A C 1
ATOM 748 O O . PRO A 1 96 ? 16.141 6.406 -1.126 1 86.62 96 PRO A O 1
ATOM 751 N N . ASP A 1 97 ? 16.516 8.57 -0.865 1 90.19 97 ASP A N 1
ATOM 752 C CA . ASP A 1 97 ? 17.562 8.32 0.13 1 90.19 97 ASP A CA 1
ATOM 753 C C . ASP A 1 97 ? 17 8.398 1.546 1 90.19 97 ASP A C 1
ATOM 755 O O . ASP A 1 97 ? 17.734 8.281 2.523 1 90.19 97 ASP A O 1
ATOM 759 N N . GLY A 1 98 ? 15.773 8.594 1.654 1 94.06 98 GLY A N 1
ATOM 760 C CA . GLY A 1 98 ? 15.141 8.688 2.959 1 94.06 98 GLY A CA 1
ATOM 761 C C . GLY A 1 98 ? 15.5 9.961 3.703 1 94.06 98 GLY A C 1
ATOM 762 O O . GLY A 1 98 ? 15.906 10.953 3.09 1 94.06 98 GLY A O 1
ATOM 763 N N . HIS A 1 99 ? 15.203 9.984 4.988 1 97.31 99 HIS A N 1
ATOM 764 C CA . HIS A 1 99 ? 15.43 11.133 5.848 1 97.31 99 HIS A CA 1
ATOM 765 C C . HIS A 1 99 ? 16.781 11.031 6.555 1 97.31 99 HIS A C 1
ATOM 767 O O . HIS A 1 99 ? 17.297 9.93 6.77 1 97.31 99 HIS A O 1
ATOM 773 N N . THR A 1 100 ? 17.312 12.188 6.91 1 97.75 100 THR A N 1
ATOM 774 C CA . THR A 1 100 ? 18.531 12.18 7.723 1 97.75 100 THR A CA 1
ATOM 775 C C . THR A 1 100 ? 18.219 11.75 9.156 1 97.75 100 THR A C 1
ATOM 777 O O . THR A 1 100 ? 17.078 11.836 9.602 1 97.75 100 THR A O 1
ATOM 780 N N . ASP A 1 101 ? 19.281 11.273 9.844 1 97.88 101 ASP A N 1
ATOM 781 C CA . ASP A 1 101 ? 19.125 10.891 11.25 1 97.88 101 ASP A CA 1
ATOM 782 C C . ASP A 1 101 ? 18.688 12.086 12.094 1 97.88 101 ASP A C 1
ATOM 784 O O . ASP A 1 101 ? 17.922 11.93 13.047 1 97.88 101 ASP A O 1
ATOM 788 N N . GLU A 1 102 ? 19.188 13.203 11.727 1 97.75 102 GLU A N 1
ATOM 789 C CA . GLU A 1 102 ? 18.844 14.422 12.438 1 97.75 102 GLU A CA 1
ATOM 790 C C . GLU A 1 102 ? 17.344 14.703 12.344 1 97.75 102 GLU A C 1
ATOM 792 O O . GLU A 1 102 ? 16.688 14.992 13.352 1 97.75 102 GLU A O 1
ATOM 797 N N . LEU A 1 103 ? 16.828 14.648 11.148 1 98.12 103 LEU A N 1
ATOM 798 C CA . LEU A 1 103 ? 15.398 14.891 10.969 1 98.12 103 LEU A CA 1
ATOM 799 C C . LEU A 1 103 ? 14.578 13.812 11.68 1 98.12 103 LEU A C 1
ATOM 801 O O . LEU A 1 103 ? 13.57 14.125 12.328 1 98.12 103 LEU A O 1
ATOM 805 N N . ARG A 1 104 ? 14.992 12.516 11.594 1 98.12 104 ARG A N 1
ATOM 806 C CA . ARG A 1 104 ? 14.305 11.422 12.273 1 98.12 104 ARG A CA 1
ATOM 807 C C . ARG A 1 104 ? 14.227 11.672 13.773 1 98.12 104 ARG A C 1
ATOM 809 O O . ARG A 1 104 ? 13.18 11.469 14.391 1 98.12 104 ARG A O 1
ATOM 816 N N . SER A 1 105 ? 15.344 12.133 14.32 1 97.5 105 SER A N 1
ATOM 817 C CA . SER A 1 105 ? 15.438 12.328 15.758 1 97.5 105 SER A CA 1
ATOM 818 C C . SER A 1 105 ? 14.547 13.477 16.219 1 97.5 105 SER A C 1
ATOM 820 O O . SER A 1 105 ? 14.078 13.484 17.359 1 97.5 105 SER A O 1
ATOM 822 N N . SER A 1 106 ? 14.297 14.391 15.359 1 97.06 106 SER A N 1
ATOM 823 C CA . SER A 1 106 ? 13.508 15.57 15.727 1 97.06 106 SER A CA 1
ATOM 824 C C . SER A 1 106 ? 12.023 15.344 15.445 1 97.06 106 SER A C 1
ATOM 826 O O . SER A 1 106 ? 11.188 16.172 15.828 1 97.06 106 SER A O 1
ATOM 828 N N . ALA A 1 107 ? 11.641 14.281 14.781 1 98.31 107 ALA A N 1
ATOM 829 C CA . ALA A 1 107 ? 10.266 14.016 14.383 1 98.31 107 ALA A CA 1
ATOM 830 C C . ALA A 1 107 ? 9.383 13.75 15.594 1 98.31 107 ALA A C 1
ATOM 832 O O . ALA A 1 107 ? 9.836 13.164 16.578 1 98.31 107 ALA A O 1
ATOM 833 N N . HIS A 1 108 ? 8.18 14.172 15.477 1 98.38 108 HIS A N 1
ATOM 834 C CA . HIS A 1 108 ? 7.172 13.844 16.484 1 98.38 108 HIS A CA 1
ATOM 835 C C . HIS A 1 108 ? 6.906 12.344 16.531 1 98.38 108 HIS A C 1
ATOM 837 O O . HIS A 1 108 ? 6.684 11.789 17.609 1 98.38 108 HIS A O 1
ATOM 843 N N . LEU A 1 109 ? 6.918 11.719 15.43 1 98.56 109 LEU A N 1
ATOM 844 C CA . LEU A 1 109 ? 6.668 10.289 15.297 1 98.56 109 LEU A CA 1
ATOM 845 C C . LEU A 1 109 ? 7.246 9.75 13.992 1 98.56 109 LEU A C 1
ATOM 847 O O . LEU A 1 109 ? 7.176 10.422 12.953 1 98.56 109 LEU A O 1
ATOM 851 N N . LEU A 1 110 ? 7.855 8.602 14.102 1 98.69 110 LEU A N 1
ATOM 852 C CA . LEU A 1 110 ? 8.172 7.855 12.891 1 98.69 110 LEU A CA 1
ATOM 853 C C . LEU A 1 110 ? 7.066 6.848 12.57 1 98.69 110 LEU A C 1
ATOM 855 O O . LEU A 1 110 ? 6.633 6.098 13.453 1 98.69 110 LEU A O 1
ATOM 859 N N . TRP A 1 111 ? 6.586 6.895 11.328 1 98.69 111 TRP A N 1
ATOM 860 C CA . TRP A 1 111 ? 5.488 6.035 10.898 1 98.69 111 TRP A CA 1
ATOM 861 C C . TRP A 1 111 ? 5.918 5.133 9.742 1 98.69 111 TRP A C 1
ATOM 863 O O . TRP A 1 111 ? 6.27 5.613 8.664 1 98.69 111 TRP A O 1
ATOM 873 N N . GLY A 1 112 ? 5.914 3.842 10.016 1 98.12 112 GLY A N 1
ATOM 874 C CA . GLY A 1 112 ? 6.137 2.869 8.953 1 98.12 112 GLY A CA 1
ATOM 875 C C . GLY A 1 112 ? 4.848 2.338 8.352 1 98.12 112 GLY A C 1
ATOM 876 O O . GLY A 1 112 ? 3.912 1.996 9.078 1 98.12 112 GLY A O 1
ATOM 877 N N . LEU A 1 113 ? 4.805 2.24 7.039 1 97.81 113 LEU A N 1
ATOM 878 C CA . LEU A 1 113 ? 3.588 1.832 6.348 1 97.81 113 LEU A CA 1
ATOM 879 C C . LEU A 1 113 ? 3.469 0.312 6.309 1 97.81 113 LEU A C 1
ATOM 881 O O . LEU A 1 113 ? 2.434 -0.224 5.91 1 97.81 113 LEU A O 1
ATOM 885 N N . GLY A 1 114 ? 4.457 -0.433 6.727 1 96.69 114 GLY A N 1
ATOM 886 C CA . GLY A 1 114 ? 4.527 -1.886 6.711 1 96.69 114 GLY A CA 1
ATOM 887 C C . GLY A 1 114 ? 5.941 -2.414 6.566 1 96.69 114 GLY A C 1
ATOM 888 O O . GLY A 1 114 ? 6.902 -1.644 6.59 1 96.69 114 GLY A O 1
ATOM 889 N N . GLN A 1 115 ? 6.039 -3.709 6.391 1 96.94 115 GLN A N 1
ATOM 890 C CA . GLN A 1 115 ? 7.355 -4.328 6.285 1 96.94 115 GLN A CA 1
ATOM 891 C C . GLN A 1 115 ? 7.875 -4.277 4.852 1 96.94 115 GLN A C 1
ATOM 893 O O . GLN A 1 115 ? 9.086 -4.359 4.621 1 96.94 115 GLN A O 1
ATOM 898 N N . LEU A 1 116 ? 6.949 -4.184 3.92 1 97.38 116 LEU A N 1
ATOM 899 C CA . LEU A 1 116 ? 7.34 -4.035 2.523 1 97.38 116 LEU A CA 1
ATOM 900 C C . LEU A 1 116 ? 7.957 -2.664 2.271 1 97.38 116 LEU A C 1
ATOM 902 O O . LEU A 1 116 ? 7.484 -1.658 2.807 1 97.38 116 LEU A O 1
ATOM 906 N N . THR A 1 117 ? 8.953 -2.609 1.523 1 95 117 THR A N 1
ATOM 907 C CA . THR A 1 117 ? 9.414 -1.33 0.995 1 95 117 THR A CA 1
ATOM 908 C C . THR A 1 117 ? 8.562 -0.896 -0.193 1 95 117 THR A C 1
ATOM 910 O O . THR A 1 117 ? 8.453 -1.621 -1.184 1 95 117 THR A O 1
ATOM 913 N N . LEU A 1 118 ? 7.949 0.188 -0.023 1 96.06 118 LEU A N 1
ATOM 914 C CA . LEU A 1 118 ? 7.152 0.736 -1.114 1 96.06 118 LEU A CA 1
ATOM 915 C C . LEU A 1 118 ? 7.918 1.823 -1.857 1 96.06 118 LEU A C 1
ATOM 917 O O . LEU A 1 118 ? 8.602 2.645 -1.236 1 96.06 118 LEU A O 1
ATOM 921 N N . PRO A 1 119 ? 7.863 1.748 -3.178 1 95.31 119 PRO A N 1
ATOM 922 C CA . PRO A 1 119 ? 8.445 2.893 -3.883 1 95.31 119 PRO A CA 1
ATOM 923 C C . PRO A 1 119 ? 7.734 4.207 -3.557 1 95.31 119 PRO A C 1
ATOM 925 O O . PRO A 1 119 ? 6.578 4.199 -3.131 1 95.31 119 PRO A O 1
ATOM 928 N N . HIS A 1 120 ? 8.391 5.23 -3.771 1 95.19 120 HIS A N 1
ATOM 929 C CA . HIS A 1 120 ? 7.938 6.566 -3.408 1 95.19 120 HIS A CA 1
ATOM 930 C C . HIS A 1 120 ? 6.523 6.824 -3.916 1 95.19 120 HIS A C 1
ATOM 932 O O . HIS A 1 120 ? 5.652 7.246 -3.15 1 95.19 120 HIS A O 1
ATOM 938 N N . ASP A 1 121 ? 6.27 6.586 -5.199 1 96.81 121 ASP A N 1
ATOM 939 C CA . ASP A 1 121 ? 4.977 6.824 -5.836 1 96.81 121 ASP A CA 1
ATOM 940 C C . ASP A 1 121 ? 3.863 6.066 -5.121 1 96.81 121 ASP A C 1
ATOM 942 O O . ASP A 1 121 ? 2.805 6.629 -4.832 1 96.81 121 ASP A O 1
ATOM 946 N N . LEU A 1 122 ? 4.094 4.875 -4.84 1 97.69 122 LEU A N 1
ATOM 947 C CA . LEU A 1 122 ? 3.078 4.039 -4.207 1 97.69 122 LEU A CA 1
ATOM 948 C C . LEU A 1 122 ? 2.887 4.43 -2.748 1 97.69 122 LEU A C 1
ATOM 950 O O . LEU A 1 122 ? 1.761 4.434 -2.244 1 97.69 122 LEU A O 1
ATOM 954 N N . ALA A 1 123 ? 3.977 4.754 -2.062 1 97.5 123 ALA A N 1
ATOM 955 C CA . ALA A 1 123 ? 3.896 5.203 -0.676 1 97.5 123 ALA A CA 1
ATOM 956 C C . ALA A 1 123 ? 3.006 6.438 -0.551 1 97.5 123 ALA A C 1
ATOM 958 O O . ALA A 1 123 ? 2.256 6.574 0.419 1 97.5 123 ALA A O 1
ATOM 959 N N . MET A 1 124 ? 3.127 7.301 -1.511 1 97.81 124 MET A N 1
ATOM 960 C CA . MET A 1 124 ? 2.309 8.508 -1.506 1 97.81 124 MET A CA 1
ATOM 961 C C . MET A 1 124 ? 0.825 8.164 -1.553 1 97.81 124 MET A C 1
ATOM 963 O O . MET A 1 124 ? 0.03 8.719 -0.792 1 97.81 124 MET A O 1
ATOM 967 N N . VAL A 1 125 ? 0.471 7.23 -2.42 1 98.69 125 VAL A N 1
ATOM 968 C CA . VAL A 1 125 ? -0.928 6.84 -2.562 1 98.69 125 VAL A CA 1
ATOM 969 C C . VAL A 1 125 ? -1.407 6.16 -1.281 1 98.69 125 VAL A C 1
ATOM 971 O O . VAL A 1 125 ? -2.5 6.445 -0.791 1 98.69 125 VAL A O 1
ATOM 974 N N . VAL A 1 126 ? -0.606 5.289 -0.7 1 98.69 126 VAL A N 1
ATOM 975 C CA . VAL A 1 126 ? -0.97 4.566 0.513 1 98.69 126 VAL A CA 1
ATOM 976 C C . VAL A 1 126 ? -1.173 5.551 1.662 1 98.69 126 VAL A C 1
ATOM 978 O O . VAL A 1 126 ? -2.119 5.418 2.441 1 98.69 126 VAL A O 1
ATOM 981 N N . LEU A 1 127 ? -0.299 6.551 1.755 1 98.69 127 LEU A N 1
ATOM 982 C CA . LEU A 1 127 ? -0.397 7.539 2.822 1 98.69 127 LEU A CA 1
ATOM 983 C C . LEU A 1 127 ? -1.756 8.234 2.801 1 98.69 127 LEU A C 1
ATOM 985 O O . LEU A 1 127 ? -2.461 8.258 3.811 1 98.69 127 LEU A O 1
ATOM 989 N N . VAL A 1 128 ? -2.102 8.734 1.668 1 98.69 128 VAL A N 1
ATOM 990 C CA . VAL A 1 128 ? -3.305 9.562 1.597 1 98.69 128 VAL A CA 1
ATOM 991 C C . VAL A 1 128 ? -4.543 8.68 1.749 1 98.69 128 VAL A C 1
ATOM 993 O O . VAL A 1 128 ? -5.535 9.094 2.354 1 98.69 128 VAL A O 1
ATOM 996 N N . GLU A 1 129 ? -4.504 7.477 1.217 1 98.62 129 GLU A N 1
ATOM 997 C CA . GLU A 1 129 ? -5.609 6.547 1.419 1 98.62 129 GLU A CA 1
ATOM 998 C C . GLU A 1 129 ? -5.766 6.184 2.893 1 98.62 129 GLU A C 1
ATOM 1000 O O . GLU A 1 129 ? -6.883 6.105 3.404 1 98.62 129 GLU A O 1
ATOM 1005 N N . ALA A 1 130 ? -4.707 5.914 3.557 1 98.62 130 ALA A N 1
ATOM 1006 C CA . ALA A 1 130 ? -4.734 5.535 4.969 1 98.62 130 ALA A CA 1
ATOM 1007 C C . ALA A 1 130 ? -5.336 6.648 5.82 1 98.62 130 ALA A C 1
ATOM 1009 O O . ALA A 1 130 ? -6.121 6.387 6.734 1 98.62 130 ALA A O 1
ATOM 1010 N N . LEU A 1 131 ? -4.887 7.883 5.523 1 98.75 131 LEU A N 1
ATOM 1011 C CA . LEU A 1 131 ? -5.422 9.023 6.254 1 98.75 131 LEU A CA 1
ATOM 1012 C C . LEU A 1 131 ? -6.914 9.203 5.977 1 98.75 131 LEU A C 1
ATOM 1014 O O . LEU A 1 131 ? -7.688 9.516 6.883 1 98.75 131 LEU A O 1
ATOM 1018 N N . TYR A 1 132 ? -7.258 8.992 4.738 1 98.56 132 TYR A N 1
ATOM 1019 C CA . TYR A 1 132 ? -8.672 9.047 4.375 1 98.56 132 TYR A CA 1
ATOM 1020 C C . TYR A 1 132 ? -9.469 8 5.137 1 98.56 132 TYR A C 1
ATOM 1022 O O . TYR A 1 132 ? -10.477 8.32 5.773 1 98.56 132 TYR A O 1
ATOM 1030 N N . ARG A 1 133 ? -9.023 6.793 5.105 1 98 133 ARG A N 1
ATOM 1031 C CA . ARG A 1 133 ? -9.734 5.723 5.805 1 98 133 ARG A CA 1
ATOM 1032 C C . ARG A 1 133 ? -9.828 6.012 7.297 1 98 133 ARG A C 1
ATOM 1034 O O . ARG A 1 133 ? -10.891 5.828 7.902 1 98 133 ARG A O 1
ATOM 1041 N N . ALA A 1 134 ? -8.75 6.406 7.867 1 98.25 134 ALA A N 1
ATOM 1042 C CA . ALA A 1 134 ? -8.75 6.738 9.289 1 98.25 134 ALA A CA 1
ATOM 1043 C C . ALA A 1 134 ? -9.797 7.801 9.602 1 98.25 134 ALA A C 1
ATOM 1045 O O . ALA A 1 134 ? -10.461 7.738 10.641 1 98.25 134 ALA A O 1
ATOM 1046 N N . SER A 1 135 ? -9.906 8.75 8.703 1 98.06 135 SER A N 1
ATOM 1047 C CA . SER A 1 135 ? -10.859 9.836 8.898 1 98.06 135 SER A CA 1
ATOM 1048 C C . SER A 1 135 ? -12.297 9.336 8.812 1 98.06 135 SER A C 1
ATOM 1050 O O . SER A 1 135 ? -13.172 9.797 9.547 1 98.06 135 SER A O 1
ATOM 1052 N N . THR A 1 136 ? -12.516 8.391 7.852 1 97.56 136 THR A N 1
ATOM 1053 C CA . THR A 1 136 ? -13.852 7.812 7.742 1 97.56 136 THR A CA 1
ATOM 1054 C C . THR A 1 136 ? -14.211 7.027 9 1 97.56 136 THR A C 1
ATOM 1056 O O . THR A 1 136 ? -15.359 7.051 9.445 1 97.56 136 THR A O 1
ATOM 1059 N N . ILE A 1 137 ? -13.273 6.312 9.547 1 97.19 137 ILE A N 1
ATOM 1060 C CA . I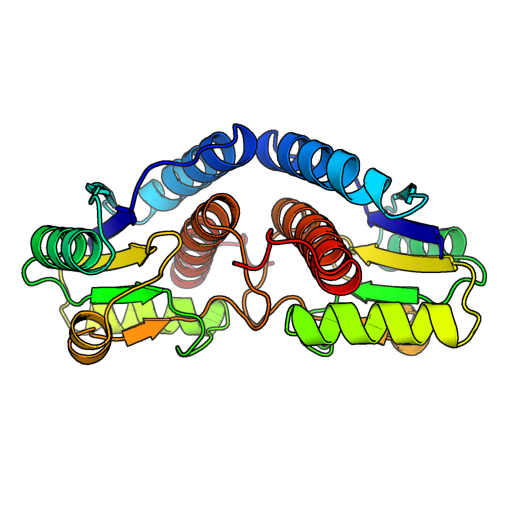LE A 1 137 ? -13.484 5.566 10.781 1 97.19 137 ILE A CA 1
ATOM 1061 C C . ILE A 1 137 ? -13.859 6.531 11.906 1 97.19 137 ILE A C 1
ATOM 1063 O O . ILE A 1 137 ? -14.82 6.289 12.641 1 97.19 137 ILE A O 1
ATOM 1067 N N . SER A 1 138 ? -13.094 7.582 12.039 1 96.88 138 SER A N 1
ATOM 1068 C CA . SER A 1 138 ? -13.336 8.586 13.07 1 96.88 138 SER A CA 1
ATOM 1069 C C . SER A 1 138 ? -14.734 9.188 12.945 1 96.88 138 SER A C 1
ATOM 1071 O O . SER A 1 138 ? -15.391 9.461 13.953 1 96.88 138 SER A O 1
ATOM 1073 N N . ALA A 1 139 ? -15.18 9.32 11.672 1 96.38 139 ALA A N 1
ATOM 1074 C CA . ALA A 1 139 ? -16.469 9.945 11.398 1 96.38 139 ALA A CA 1
ATOM 1075 C C . ALA A 1 139 ? -17.609 8.938 11.523 1 96.38 139 ALA A C 1
ATOM 1077 O O . ALA A 1 139 ? -18.781 9.289 11.391 1 96.38 139 ALA A O 1
ATOM 1078 N N . GLY A 1 140 ? -17.266 7.633 11.742 1 94.56 140 GLY A N 1
ATOM 1079 C CA . GLY A 1 140 ? -18.281 6.602 11.875 1 94.56 140 GLY A CA 1
ATOM 1080 C C . GLY A 1 140 ? -18.938 6.242 10.562 1 94.56 140 GLY A C 1
ATOM 1081 O O . GLY A 1 140 ? -20.125 5.879 10.531 1 94.56 140 GLY A O 1
ATOM 1082 N N . GLU A 1 141 ? -18.266 6.355 9.484 1 92.19 141 GLU A N 1
ATOM 1083 C CA . GLU A 1 141 ? -18.828 6.082 8.164 1 92.19 141 GLU A CA 1
ATOM 1084 C C . GLU A 1 141 ? -18.453 4.68 7.688 1 92.19 141 GLU A C 1
ATOM 1086 O O . GLU A 1 141 ? -17.438 4.129 8.102 1 92.19 141 GLU A O 1
ATOM 1091 N N . PRO A 1 142 ? -19.297 3.963 6.754 1 81.88 142 PRO A N 1
ATOM 1092 C CA . PRO A 1 142 ? -19.141 2.576 6.309 1 81.88 142 PRO A CA 1
ATOM 1093 C C . PRO A 1 142 ? -17.906 2.373 5.426 1 81.88 142 PRO A C 1
ATOM 1095 O O . PRO A 1 142 ? -17.547 1.234 5.117 1 81.88 142 PRO A O 1
ATOM 1098 N N . TYR A 1 143 ? -17.156 3.164 5.02 1 72.06 143 TYR A N 1
ATOM 1099 C CA . TYR A 1 143 ? -15.984 2.916 4.18 1 72.06 143 TYR A CA 1
ATOM 1100 C C . TYR A 1 143 ? -15.172 1.745 4.715 1 72.06 143 TYR A C 1
ATOM 1102 O O . TYR A 1 143 ? -14.617 0.958 3.939 1 72.06 143 TYR A O 1
ATOM 1110 N N . HIS A 1 144 ? -15.164 1.364 6.078 1 59.31 144 HIS A N 1
ATOM 1111 C CA . HIS A 1 144 ? -14.312 0.398 6.762 1 59.31 144 HIS A CA 1
ATOM 1112 C C . HIS A 1 144 ? -14.898 -1.008 6.68 1 59.31 144 HIS A C 1
ATOM 1114 O O . HIS A 1 144 ? -14.406 -1.929 7.336 1 59.31 144 HIS A O 1
ATOM 1120 N N . ARG A 1 145 ? -15.969 -0.984 5.859 1 49.25 145 ARG A 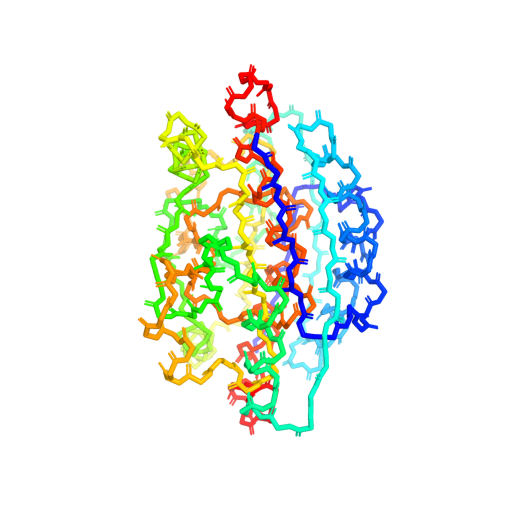N 1
ATOM 1121 C CA . ARG A 1 145 ? -16.547 -2.326 5.82 1 49.25 145 ARG A CA 1
ATOM 1122 C C . ARG A 1 145 ? -16 -3.117 4.633 1 49.25 145 ARG A C 1
ATOM 1124 O O . ARG A 1 145 ? -15.664 -2.541 3.598 1 49.25 145 ARG A O 1
ATOM 1131 N N . MET B 1 1 ? 9.578 -20.203 -12.258 1 94 1 MET B N 1
ATOM 1132 C CA . MET B 1 1 ? 8.289 -20.406 -11.602 1 94 1 MET B CA 1
ATOM 1133 C C . MET B 1 1 ? 7.234 -19.469 -12.18 1 94 1 MET B C 1
ATOM 1135 O O . MET B 1 1 ? 7.508 -18.297 -12.438 1 94 1 MET B O 1
ATOM 1139 N N . ARG B 1 2 ? 6.039 -20.016 -12.438 1 97.88 2 ARG B N 1
ATOM 1140 C CA . ARG B 1 2 ? 4.906 -19.219 -12.898 1 97.88 2 ARG B CA 1
ATOM 1141 C C . ARG B 1 2 ? 4.145 -18.625 -11.719 1 97.88 2 ARG B C 1
ATOM 1143 O O . ARG B 1 2 ? 3.914 -19.297 -10.711 1 97.88 2 ARG B O 1
ATOM 1150 N N . LEU B 1 3 ? 3.779 -17.375 -11.891 1 98.69 3 LEU B N 1
ATOM 1151 C CA . LEU B 1 3 ? 2.912 -16.75 -10.898 1 98.69 3 LEU B CA 1
ATOM 1152 C C . LEU B 1 3 ? 1.491 -16.594 -11.438 1 98.69 3 LEU B C 1
ATOM 1154 O O . LEU B 1 3 ? 1.29 -16.125 -12.555 1 98.69 3 LEU B O 1
ATOM 1158 N N . HIS B 1 4 ? 0.588 -17.078 -10.68 1 98.88 4 HIS B N 1
ATOM 1159 C CA . HIS B 1 4 ? -0.829 -16.953 -11 1 98.88 4 HIS B CA 1
ATOM 1160 C C . HIS B 1 4 ? -1.525 -15.969 -10.07 1 98.88 4 HIS B C 1
ATOM 1162 O O . HIS B 1 4 ? -1.712 -16.266 -8.883 1 98.88 4 HIS B O 1
ATOM 1168 N N . LEU B 1 5 ? -1.894 -14.82 -10.609 1 98.81 5 LEU B N 1
ATOM 1169 C CA . LEU B 1 5 ? -2.588 -13.797 -9.836 1 98.81 5 LEU B CA 1
ATOM 1170 C C . LEU B 1 5 ? -4.098 -13.914 -10.008 1 98.81 5 LEU B C 1
ATOM 1172 O O . LEU B 1 5 ? -4.621 -13.734 -11.109 1 98.81 5 LEU B O 1
ATOM 1176 N N . ILE B 1 6 ? -4.773 -14.211 -8.914 1 98.75 6 ILE B N 1
ATOM 1177 C CA . ILE B 1 6 ? -6.219 -14.398 -8.906 1 98.75 6 ILE B CA 1
ATOM 1178 C C . ILE B 1 6 ? -6.887 -13.273 -8.125 1 98.75 6 ILE B C 1
ATOM 1180 O O . ILE B 1 6 ? -6.566 -13.047 -6.953 1 98.75 6 ILE B O 1
ATOM 1184 N N . THR B 1 7 ? -7.754 -12.539 -8.742 1 97.62 7 THR B N 1
ATOM 1185 C CA . THR B 1 7 ? -8.438 -11.453 -8.047 1 97.62 7 THR B CA 1
ATOM 1186 C C . THR B 1 7 ? -9.953 -11.633 -8.133 1 97.62 7 THR B C 1
ATOM 1188 O O . THR B 1 7 ? -10.477 -12.055 -9.164 1 97.62 7 THR B O 1
ATOM 1191 N N . VAL B 1 8 ? -10.609 -11.359 -7.051 1 96.5 8 VAL B N 1
ATOM 1192 C CA . VAL B 1 8 ? -12.062 -11.227 -7.102 1 96.5 8 VAL B CA 1
ATOM 1193 C C . VAL B 1 8 ? -12.438 -9.859 -7.672 1 96.5 8 VAL B C 1
ATOM 1195 O O . VAL B 1 8 ? -12.305 -8.836 -6.996 1 96.5 8 VAL B O 1
ATOM 1198 N N . GLY B 1 9 ? -12.859 -9.859 -8.914 1 93.62 9 GLY B N 1
ATOM 1199 C CA . GLY B 1 9 ? -13.164 -8.609 -9.594 1 93.62 9 GLY B CA 1
ATOM 1200 C C . GLY B 1 9 ? -11.953 -7.969 -10.242 1 93.62 9 GLY B C 1
ATOM 1201 O O . GLY B 1 9 ? -10.898 -8.594 -10.359 1 93.62 9 GLY B O 1
ATOM 1202 N N . GLU B 1 10 ? -12.188 -6.801 -10.789 1 93.5 10 GLU B N 1
ATOM 1203 C CA . GLU B 1 10 ? -11.156 -5.98 -11.422 1 93.5 10 GLU B CA 1
ATOM 1204 C C . GLU B 1 10 ? -11.016 -4.633 -10.719 1 93.5 10 GLU B C 1
ATOM 1206 O O . GLU B 1 10 ? -11.906 -4.223 -9.977 1 93.5 10 GLU B O 1
ATOM 1211 N N . PRO B 1 11 ? -9.812 -4.027 -10.906 1 94.38 11 PRO B N 1
ATOM 1212 C CA . PRO B 1 11 ? -9.727 -2.678 -10.344 1 94.38 11 PRO B CA 1
ATOM 1213 C C . PRO B 1 11 ? -10.859 -1.77 -10.805 1 94.38 11 PRO B C 1
ATOM 1215 O O . PRO B 1 11 ? -11.203 -1.764 -11.992 1 94.38 11 PRO B O 1
ATOM 1218 N N . LYS B 1 12 ? -11.391 -1.116 -9.891 1 94.56 12 LYS B N 1
ATOM 1219 C CA . LYS B 1 12 ? -12.531 -0.258 -10.188 1 94.56 12 LYS B CA 1
ATOM 1220 C C . LYS B 1 12 ? -12.086 1.158 -10.539 1 94.56 12 LYS B C 1
ATOM 1222 O O . LYS B 1 12 ? -12.633 1.79 -11.438 1 94.56 12 LYS B O 1
ATOM 1227 N N . LEU B 1 13 ? -11.109 1.664 -9.891 1 97.06 13 LEU B N 1
ATOM 1228 C CA . LEU B 1 13 ? -10.641 3.029 -10.094 1 97.06 13 LEU B CA 1
ATOM 1229 C C . LEU B 1 13 ? -9.523 3.068 -11.125 1 97.06 13 LEU B C 1
ATOM 1231 O O . LEU B 1 13 ? -8.695 2.154 -11.188 1 97.06 13 LEU B O 1
ATOM 1235 N N . THR B 1 14 ? -9.445 4.148 -11.805 1 98.06 14 THR B N 1
ATOM 1236 C CA . THR B 1 14 ? -8.5 4.293 -12.906 1 98.06 14 THR B CA 1
ATOM 1237 C C . THR B 1 14 ? -7.066 4.156 -12.406 1 98.06 14 THR B C 1
ATOM 1239 O O . THR B 1 14 ? -6.238 3.51 -13.055 1 98.06 14 THR B O 1
ATOM 1242 N N . TYR B 1 15 ? -6.711 4.754 -11.328 1 98.62 15 TYR B N 1
ATOM 1243 C CA . TYR B 1 15 ? -5.332 4.711 -10.859 1 98.62 15 TYR B CA 1
ATOM 1244 C C . TYR B 1 15 ? -4.891 3.277 -10.594 1 98.62 15 TYR B C 1
ATOM 1246 O O . TYR B 1 15 ? -3.744 2.914 -10.867 1 98.62 15 TYR B O 1
ATOM 1254 N N . ALA B 1 16 ? -5.801 2.463 -10.047 1 98.31 16 ALA B N 1
ATOM 1255 C CA . ALA B 1 16 ? -5.469 1.083 -9.703 1 98.31 16 ALA B CA 1
ATOM 1256 C C . ALA B 1 16 ? -5.258 0.242 -10.961 1 98.31 16 ALA B C 1
ATOM 1258 O O . ALA B 1 16 ? -4.367 -0.61 -11 1 98.31 16 ALA B O 1
ATOM 1259 N N . ARG B 1 17 ? -6.129 0.499 -11.953 1 98.31 17 ARG B N 1
ATOM 1260 C CA . ARG B 1 17 ? -5.953 -0.191 -13.227 1 98.31 17 ARG B CA 1
ATOM 1261 C C . ARG B 1 17 ? -4.59 0.117 -13.836 1 98.31 17 ARG B C 1
ATOM 1263 O O . ARG B 1 17 ? -3.863 -0.794 -14.242 1 98.31 17 ARG B O 1
ATOM 1270 N N . LEU B 1 18 ? -4.23 1.355 -13.852 1 98.69 18 LEU B N 1
ATOM 1271 C CA . LEU B 1 18 ? -2.967 1.79 -14.43 1 98.69 18 LEU B CA 1
ATOM 1272 C C . LEU B 1 18 ? -1.787 1.277 -13.609 1 98.69 18 LEU B C 1
ATOM 1274 O O . LEU B 1 18 ? -0.764 0.877 -14.172 1 98.69 18 LEU B O 1
ATOM 1278 N N . GLY B 1 19 ? -1.93 1.323 -12.281 1 98.69 19 GLY B N 1
ATOM 1279 C CA . GLY B 1 19 ? -0.887 0.788 -11.422 1 98.69 19 GLY B CA 1
ATOM 1280 C C . GLY B 1 19 ? -0.666 -0.702 -11.609 1 98.69 19 GLY B C 1
ATOM 1281 O O . GLY B 1 19 ? 0.476 -1.162 -11.672 1 98.69 19 GLY B O 1
ATOM 1282 N N . TRP B 1 20 ? -1.782 -1.41 -11.695 1 98.5 20 TRP B N 1
ATOM 1283 C CA . TRP B 1 20 ? -1.701 -2.842 -11.961 1 98.5 20 TRP B CA 1
ATOM 1284 C C . TRP B 1 20 ? -0.965 -3.113 -13.266 1 98.5 20 TRP B C 1
ATOM 1286 O O . TRP B 1 20 ? -0.024 -3.91 -13.305 1 98.5 20 TRP B O 1
ATOM 1296 N N . GLU B 1 21 ? -1.379 -2.451 -14.328 1 98.38 21 GLU B N 1
ATOM 1297 C CA . GLU B 1 21 ? -0.784 -2.65 -15.641 1 98.38 21 GLU B CA 1
ATOM 1298 C C . GLU B 1 21 ? 0.711 -2.348 -15.625 1 98.38 21 GLU B C 1
ATOM 1300 O O . GLU B 1 21 ? 1.505 -3.078 -16.219 1 98.38 21 GLU B O 1
ATOM 1305 N N . GLU B 1 22 ? 1.094 -1.296 -14.953 1 98.31 22 GLU B N 1
ATOM 1306 C CA . GLU B 1 22 ? 2.49 -0.881 -14.852 1 98.31 22 GLU B CA 1
ATOM 1307 C C . GLU B 1 22 ? 3.35 -1.986 -14.242 1 98.31 22 GLU B C 1
ATOM 1309 O O . GLU B 1 22 ? 4.348 -2.402 -14.836 1 98.31 22 GLU B O 1
ATOM 1314 N N . TYR B 1 23 ? 2.947 -2.504 -13.141 1 98.38 23 TYR B N 1
ATOM 1315 C CA . TYR B 1 23 ? 3.799 -3.434 -12.406 1 98.38 23 TYR B CA 1
ATOM 1316 C C . TYR B 1 23 ? 3.643 -4.852 -12.945 1 98.38 23 TYR B C 1
ATOM 1318 O O . TYR B 1 23 ? 4.559 -5.672 -12.828 1 98.38 23 TYR B O 1
ATOM 1326 N N . GLU B 1 24 ? 2.443 -5.152 -13.508 1 98.5 24 GLU B N 1
ATOM 1327 C CA . GLU B 1 24 ? 2.307 -6.426 -14.203 1 98.5 24 GLU B CA 1
ATOM 1328 C C . GLU B 1 24 ? 3.299 -6.531 -15.359 1 98.5 24 GLU B C 1
ATOM 1330 O O . GLU B 1 24 ? 3.961 -7.559 -15.523 1 98.5 24 GLU B O 1
ATOM 1335 N N . LYS B 1 25 ? 3.338 -5.441 -16.141 1 98.31 25 LYS B N 1
ATOM 1336 C CA . LYS B 1 25 ? 4.273 -5.406 -17.266 1 98.31 25 LYS B CA 1
ATOM 1337 C C . LYS B 1 25 ? 5.707 -5.605 -16.797 1 98.31 25 LYS B C 1
ATOM 1339 O O . LYS B 1 25 ? 6.453 -6.398 -17.375 1 98.31 25 LYS B O 1
ATOM 1344 N N . ARG B 1 26 ? 6.098 -4.973 -15.727 1 97.75 26 ARG B N 1
ATOM 1345 C CA . ARG B 1 26 ? 7.445 -5.086 -15.18 1 97.75 26 ARG B CA 1
ATOM 1346 C C . ARG B 1 26 ? 7.703 -6.492 -14.648 1 97.75 26 ARG B C 1
ATOM 1348 O O . ARG B 1 26 ? 8.773 -7.059 -14.867 1 97.75 26 ARG B O 1
ATOM 1355 N N . LEU B 1 27 ? 6.723 -7.016 -13.992 1 98.31 27 LEU B N 1
ATOM 1356 C CA . LEU B 1 27 ? 6.844 -8.328 -13.359 1 98.31 27 LEU B CA 1
ATOM 1357 C C . LEU B 1 27 ? 7.004 -9.422 -14.414 1 98.31 27 LEU B C 1
ATOM 1359 O O . LEU B 1 27 ? 7.691 -10.414 -14.172 1 98.31 27 LEU B O 1
ATOM 1363 N N . ARG B 1 28 ? 6.406 -9.211 -15.578 1 98.38 28 ARG B N 1
ATOM 1364 C CA . ARG B 1 28 ? 6.445 -10.188 -16.656 1 98.38 28 ARG B CA 1
ATOM 1365 C C . ARG B 1 28 ? 7.867 -10.367 -17.188 1 98.38 28 ARG B C 1
ATOM 1367 O O . ARG B 1 28 ? 8.156 -11.344 -17.875 1 98.38 28 ARG B O 1
ATOM 1374 N N . ARG B 1 29 ? 8.742 -9.453 -16.812 1 96.62 29 ARG B N 1
ATOM 1375 C CA . ARG B 1 29 ? 10.148 -9.594 -17.203 1 96.62 29 ARG B CA 1
ATOM 1376 C C . ARG B 1 29 ? 10.828 -10.688 -16.391 1 96.62 29 ARG B C 1
ATOM 1378 O O . ARG B 1 29 ? 11.898 -11.164 -16.766 1 96.62 29 ARG B O 1
ATOM 1385 N N . TYR B 1 30 ? 10.188 -11.117 -15.32 1 96.69 30 TYR B N 1
ATOM 1386 C CA . TYR B 1 30 ? 10.852 -12.039 -14.406 1 96.69 30 TYR B CA 1
ATOM 1387 C C . TYR B 1 30 ? 10.102 -13.359 -14.328 1 96.69 30 TYR B C 1
ATOM 1389 O O . TYR B 1 30 ? 10.695 -14.398 -14.023 1 96.69 30 TYR B O 1
ATOM 1397 N N . HIS B 1 31 ? 8.781 -13.234 -14.562 1 97.56 31 HIS B N 1
ATOM 1398 C CA . HIS B 1 31 ? 7.941 -14.414 -14.406 1 97.56 31 HIS B CA 1
ATOM 1399 C C . HIS B 1 31 ? 6.926 -14.523 -15.539 1 97.56 31 HIS B C 1
ATOM 1401 O O . HIS B 1 31 ? 6.461 -13.508 -16.062 1 97.56 31 HIS B O 1
ATOM 1407 N N . LYS B 1 32 ? 6.664 -15.812 -15.938 1 97.62 32 LYS B N 1
ATOM 1408 C CA . LYS B 1 32 ? 5.395 -16.016 -16.625 1 97.62 32 LYS B CA 1
ATOM 1409 C C . LYS B 1 32 ? 4.211 -15.719 -15.711 1 97.62 32 LYS B C 1
ATOM 1411 O O . LYS B 1 32 ? 4.148 -16.219 -14.586 1 97.62 32 LYS B O 1
ATOM 1416 N N . LEU B 1 33 ? 3.354 -14.852 -16.219 1 98.38 33 LEU B N 1
ATOM 1417 C CA . LEU B 1 33 ? 2.248 -14.406 -15.375 1 98.38 33 LEU B CA 1
ATOM 1418 C C . LEU B 1 33 ? 0.91 -14.859 -15.953 1 98.38 33 LEU B C 1
ATOM 1420 O O . LEU B 1 33 ? 0.684 -14.75 -17.156 1 98.38 33 LEU B O 1
ATOM 1424 N N . GLN B 1 34 ? 0.157 -15.414 -15.141 1 98.31 34 GLN B N 1
ATOM 1425 C CA . GLN B 1 34 ? -1.254 -15.641 -15.438 1 98.31 34 GLN B CA 1
ATOM 1426 C C . GLN B 1 34 ? -2.146 -14.812 -14.508 1 98.31 34 GLN B C 1
ATOM 1428 O O . GLN B 1 34 ? -1.926 -14.773 -13.297 1 98.31 34 GLN B O 1
ATOM 1433 N N . VAL B 1 35 ? -3.125 -14.141 -15.133 1 98.44 35 VAL B N 1
ATOM 1434 C CA . VAL B 1 35 ? -4.074 -13.359 -14.344 1 98.44 35 VAL B CA 1
ATOM 1435 C C . VAL B 1 35 ? -5.488 -13.898 -14.555 1 98.44 35 VAL B C 1
ATOM 1437 O O . VAL B 1 35 ? -5.938 -14.055 -15.688 1 98.44 35 VAL B O 1
ATOM 1440 N N . THR B 1 36 ? -6.121 -14.219 -13.5 1 98.5 36 THR B N 1
ATOM 1441 C CA . THR B 1 36 ? -7.496 -14.703 -13.555 1 98.5 36 THR B CA 1
ATOM 1442 C C . THR B 1 36 ? -8.414 -13.828 -12.695 1 98.5 36 THR B C 1
ATOM 1444 O O . THR B 1 36 ? -8.141 -13.609 -11.516 1 98.5 36 THR B O 1
ATOM 1447 N N . ARG B 1 37 ? -9.414 -13.352 -13.328 1 97.81 37 ARG B N 1
ATOM 1448 C CA . ARG B 1 37 ? -10.445 -12.586 -12.633 1 97.81 37 ARG B CA 1
ATOM 1449 C C . ARG B 1 37 ? -11.672 -13.445 -12.367 1 97.81 37 ARG B C 1
ATOM 1451 O O . ARG B 1 37 ? -12.234 -14.031 -13.297 1 97.81 37 ARG B O 1
ATOM 1458 N N . VAL B 1 38 ? -12.016 -13.492 -11.133 1 98.06 38 VAL B N 1
ATOM 1459 C CA . VAL B 1 38 ? -13.18 -14.297 -10.781 1 98.06 38 VAL B CA 1
ATOM 1460 C C . VAL B 1 38 ? -14.25 -13.422 -10.141 1 98.06 38 VAL B C 1
ATOM 1462 O O . VAL B 1 38 ? -14 -12.258 -9.828 1 98.06 38 VAL B O 1
ATOM 1465 N N . SER B 1 39 ? -15.414 -13.945 -10.102 1 95.38 39 SER B N 1
ATOM 1466 C CA . SER B 1 39 ? -16.516 -13.234 -9.477 1 95.38 39 SER B CA 1
ATOM 1467 C C . SER B 1 39 ? -17.453 -14.188 -8.734 1 95.38 39 SER B C 1
ATOM 1469 O O . SER B 1 39 ? -17.359 -15.406 -8.906 1 95.38 39 SER B O 1
ATOM 1471 N N . GLY B 1 40 ? -18.203 -13.664 -7.832 1 94.38 40 GLY B N 1
ATOM 1472 C CA . GLY B 1 40 ? -19.219 -14.367 -7.074 1 94.38 40 GLY B CA 1
ATOM 1473 C C . GLY B 1 40 ? -20.203 -13.438 -6.383 1 94.38 40 GLY B C 1
ATOM 1474 O O . GLY B 1 40 ? -19.844 -12.297 -6.051 1 94.38 40 GLY B O 1
ATOM 1475 N N . ARG B 1 41 ? -21.469 -13.93 -6.176 1 93.38 41 ARG B N 1
ATOM 1476 C CA . ARG B 1 41 ? -22.5 -13.117 -5.547 1 93.38 41 ARG B CA 1
ATOM 1477 C C . ARG B 1 41 ? -22.344 -13.117 -4.027 1 93.38 41 ARG B C 1
ATOM 1479 O O . ARG B 1 41 ? -22.859 -12.227 -3.348 1 93.38 41 ARG B O 1
ATOM 1486 N N . THR B 1 42 ? -21.641 -14.141 -3.545 1 96.44 42 THR B N 1
ATOM 1487 C CA . THR B 1 42 ? -21.453 -14.289 -2.107 1 96.44 42 THR B CA 1
ATOM 1488 C C . THR B 1 42 ? -19.984 -14.57 -1.793 1 96.44 42 THR B C 1
ATOM 1490 O O . THR B 1 42 ? -19.203 -14.945 -2.68 1 96.44 42 THR B O 1
ATOM 1493 N N . GLN B 1 43 ? -19.688 -14.406 -0.519 1 96.38 43 GLN B N 1
ATOM 1494 C CA . GLN B 1 43 ? -18.344 -14.719 -0.046 1 96.38 43 GLN B CA 1
ATOM 1495 C C . GLN B 1 43 ? -17.969 -16.156 -0.375 1 96.38 43 GLN B C 1
ATOM 1497 O O . GLN B 1 43 ? -16.844 -16.438 -0.801 1 96.38 43 GLN B O 1
ATOM 1502 N N . ALA B 1 44 ? -18.906 -17.062 -0.133 1 97.25 44 ALA B N 1
ATOM 1503 C CA . ALA B 1 44 ? -18.688 -18.484 -0.378 1 97.25 44 ALA B CA 1
ATOM 1504 C C . ALA B 1 44 ? -18.406 -18.75 -1.855 1 97.25 44 ALA B C 1
ATOM 1506 O O . ALA B 1 44 ? -17.5 -19.5 -2.199 1 97.25 44 ALA B O 1
ATOM 1507 N N . GLN B 1 45 ? -19.141 -18.141 -2.725 1 97.94 45 GLN B N 1
ATOM 1508 C CA . GLN B 1 45 ? -18.984 -18.328 -4.16 1 97.94 45 GLN B CA 1
ATOM 1509 C C . GLN B 1 45 ? -17.656 -17.75 -4.652 1 97.94 45 GLN B C 1
ATOM 1511 O O . GLN B 1 45 ? -16.984 -18.328 -5.508 1 97.94 45 GLN B O 1
ATOM 1516 N N . GLU B 1 46 ? -17.344 -16.578 -4.156 1 97.69 46 GLU B N 1
ATOM 1517 C CA . GLU B 1 46 ? -16.062 -15.961 -4.508 1 97.69 46 GLU B CA 1
ATOM 1518 C C . GLU B 1 46 ? -14.891 -16.844 -4.09 1 97.69 46 GLU B C 1
ATOM 1520 O O . GLU B 1 46 ? -13.953 -17.047 -4.863 1 97.69 46 GLU B O 1
ATOM 1525 N N . SER B 1 47 ? -14.977 -17.359 -2.869 1 98.12 47 SER B N 1
ATOM 1526 C CA . SER B 1 47 ? -13.914 -18.219 -2.346 1 98.12 47 SER B CA 1
ATOM 1527 C C . SER B 1 47 ? -13.789 -19.5 -3.164 1 98.12 47 SER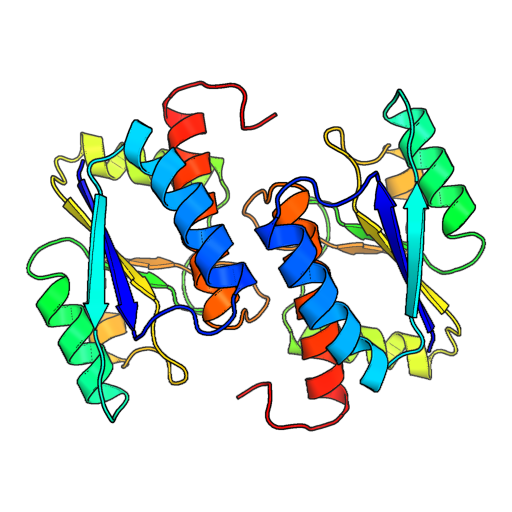 B C 1
ATOM 1529 O O . SER B 1 47 ? -12.68 -19.969 -3.439 1 98.12 47 SER B O 1
ATOM 1531 N N . GLU B 1 48 ? -14.906 -20.031 -3.488 1 97.81 48 GLU B N 1
ATOM 1532 C CA . GLU B 1 48 ? -14.898 -21.234 -4.312 1 97.81 48 GLU B CA 1
ATOM 1533 C C . GLU B 1 48 ? -14.289 -20.953 -5.684 1 97.81 48 GLU B C 1
ATOM 1535 O O . GLU B 1 48 ? -13.547 -21.781 -6.219 1 97.81 48 GLU B O 1
ATOM 1540 N N . ALA B 1 49 ? -14.648 -19.844 -6.281 1 98.44 49 ALA B N 1
ATOM 1541 C CA . ALA B 1 49 ? -14.094 -19.469 -7.574 1 98.44 49 ALA B CA 1
ATOM 1542 C C . ALA B 1 49 ? -12.578 -19.328 -7.5 1 98.44 49 ALA B C 1
ATOM 1544 O O . ALA B 1 49 ? -11.867 -19.719 -8.422 1 98.44 49 ALA B O 1
ATOM 1545 N N . VAL B 1 50 ? -12.086 -18.719 -6.418 1 98.56 50 VAL B N 1
ATOM 1546 C CA . VAL B 1 50 ? -10.648 -18.578 -6.199 1 98.56 50 VAL B CA 1
ATOM 1547 C C . VAL B 1 50 ? -9.992 -19.953 -6.117 1 98.56 50 VAL B C 1
ATOM 1549 O O . VAL B 1 50 ? -8.969 -20.188 -6.77 1 98.56 50 VAL B O 1
ATOM 1552 N N . ARG B 1 51 ? -10.57 -20.797 -5.352 1 98.25 51 ARG B N 1
ATOM 1553 C CA . ARG B 1 51 ? -10.039 -22.141 -5.188 1 98.25 51 ARG B CA 1
ATOM 1554 C C . ARG B 1 51 ? -9.961 -22.859 -6.531 1 98.25 51 ARG B C 1
ATOM 1556 O O . ARG B 1 51 ? -8.945 -23.484 -6.848 1 98.25 51 ARG B O 1
ATOM 1563 N N . ARG B 1 52 ? -11.016 -22.781 -7.27 1 98.25 52 ARG B N 1
ATOM 1564 C CA . ARG B 1 52 ? -11.078 -23.422 -8.578 1 98.25 52 ARG B CA 1
ATOM 1565 C C . ARG B 1 52 ? -10.016 -22.875 -9.516 1 98.25 52 ARG B C 1
ATOM 1567 O O . ARG B 1 52 ? -9.367 -23.625 -10.25 1 98.25 52 ARG B O 1
ATOM 1574 N N . ALA B 1 53 ? -9.875 -21.609 -9.484 1 98.56 53 ALA B N 1
ATOM 1575 C CA . ALA B 1 53 ? -8.891 -20.953 -10.344 1 98.56 53 ALA B CA 1
ATOM 1576 C C . ALA B 1 53 ? -7.473 -21.391 -10 1 98.56 53 ALA B C 1
ATOM 1578 O O . ALA B 1 53 ? -6.645 -21.609 -10.891 1 98.56 53 ALA B O 1
ATOM 1579 N N . ALA B 1 54 ? -7.164 -21.516 -8.703 1 98.25 54 ALA B N 1
ATOM 1580 C CA . ALA B 1 54 ? -5.828 -21.875 -8.242 1 98.25 54 AL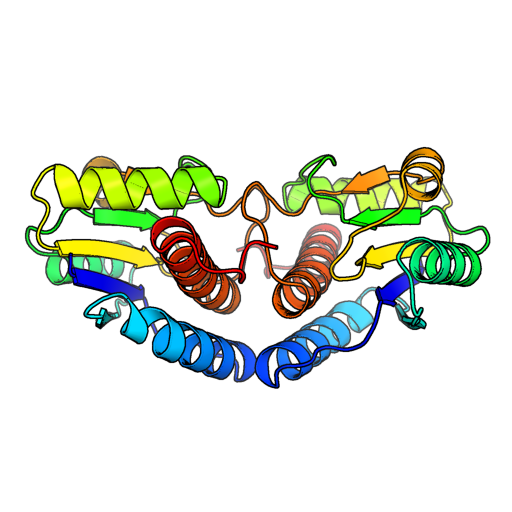A B CA 1
ATOM 1581 C C . ALA B 1 54 ? -5.492 -23.312 -8.641 1 98.25 54 ALA B C 1
ATOM 1583 O O . ALA B 1 54 ? -4.328 -23.641 -8.875 1 98.25 54 ALA B O 1
ATOM 1584 N N . GLY B 1 55 ? -6.59 -24.141 -8.672 1 97.31 55 GLY B N 1
ATOM 1585 C CA . GLY B 1 55 ? -6.355 -25.547 -8.969 1 97.31 55 GLY B CA 1
ATOM 1586 C C . GLY B 1 55 ? -5.438 -26.219 -7.965 1 97.31 55 GLY B C 1
ATOM 1587 O O . GLY B 1 55 ? -5.676 -26.156 -6.754 1 97.31 55 GLY B O 1
ATOM 1588 N N . LYS B 1 56 ? -4.336 -26.797 -8.445 1 96.56 56 LYS B N 1
ATOM 1589 C CA . LYS B 1 56 ? -3.43 -27.547 -7.586 1 96.56 56 LYS B CA 1
ATOM 1590 C C . LYS B 1 56 ? -2.252 -26.688 -7.137 1 96.56 56 LYS B C 1
ATOM 1592 O O . LYS B 1 56 ? -1.442 -27.109 -6.312 1 96.56 56 LYS B O 1
ATOM 1597 N N . ALA B 1 57 ? -2.162 -25.5 -7.656 1 98.12 57 ALA B N 1
ATOM 1598 C CA . ALA B 1 57 ? -1.056 -24.625 -7.285 1 98.12 57 ALA B CA 1
ATOM 1599 C C . ALA B 1 57 ? -1.144 -24.219 -5.816 1 98.12 57 ALA B C 1
ATOM 1601 O O . ALA B 1 57 ? -2.23 -23.938 -5.309 1 98.12 57 ALA B O 1
ATOM 1602 N N . PRO B 1 58 ? 0.02 -24.312 -5.113 1 98.56 58 PRO B N 1
ATOM 1603 C CA . PRO B 1 58 ? -0.026 -23.719 -3.775 1 98.56 58 PRO B CA 1
ATOM 1604 C C . PRO B 1 58 ? -0.611 -22.297 -3.779 1 98.56 58 PRO B C 1
ATOM 1606 O O . PRO B 1 58 ? -0.245 -21.484 -4.625 1 98.56 58 PRO B O 1
ATOM 1609 N N . LEU B 1 59 ? -1.54 -22.062 -2.828 1 98.75 59 LEU B N 1
ATOM 1610 C CA . LEU B 1 59 ? -2.314 -20.828 -2.83 1 98.75 59 LEU B CA 1
ATOM 1611 C C . LEU B 1 59 ? -1.896 -19.922 -1.678 1 98.75 59 LEU B C 1
ATOM 1613 O O . LEU B 1 59 ? -2.025 -20.297 -0.51 1 98.75 59 LEU B O 1
ATOM 1617 N N . VAL B 1 60 ? -1.361 -18.766 -2.012 1 98.88 60 VAL B N 1
ATOM 1618 C CA . VAL B 1 60 ? -1.105 -17.688 -1.05 1 98.88 60 VAL B CA 1
ATOM 1619 C C . VAL B 1 60 ? -2.285 -16.719 -1.025 1 98.88 60 VAL B C 1
ATOM 1621 O O . VAL B 1 60 ? -2.537 -16.016 -2.004 1 98.88 60 VAL B O 1
ATOM 1624 N N . LEU B 1 61 ? -2.943 -16.688 0.097 1 98.69 61 LEU B N 1
ATOM 1625 C CA . LEU B 1 61 ? -4.109 -15.828 0.237 1 98.69 61 LEU B CA 1
ATOM 1626 C C . LEU B 1 61 ? -3.729 -14.516 0.918 1 98.69 61 LEU B C 1
ATOM 1628 O O . LEU B 1 61 ? -3.152 -14.523 2.008 1 98.69 61 LEU B O 1
ATOM 1632 N N . LEU B 1 62 ? -4.031 -13.453 0.239 1 98.31 62 LEU B N 1
ATOM 1633 C CA . LEU B 1 62 ? -3.908 -12.18 0.93 1 98.31 62 LEU B CA 1
ATOM 1634 C C . LEU B 1 62 ? -5.004 -12.023 1.979 1 98.31 62 LEU B C 1
ATOM 1636 O O . LEU B 1 62 ? -6.191 -12.047 1.653 1 98.31 62 LEU B O 1
ATOM 1640 N N . ASP B 1 63 ? -4.59 -11.867 3.176 1 96.94 63 ASP B N 1
ATOM 1641 C CA . ASP B 1 63 ? -5.465 -11.805 4.344 1 96.94 63 ASP B CA 1
ATOM 1642 C C . ASP B 1 63 ? -4.801 -11.039 5.484 1 96.94 63 ASP B C 1
ATOM 1644 O O . ASP B 1 63 ? -3.639 -11.281 5.809 1 96.94 63 ASP B O 1
ATOM 1648 N N . PRO B 1 64 ? -5.578 -10.125 6.086 1 93.25 64 PRO B N 1
ATOM 1649 C CA . PRO B 1 64 ? -4.98 -9.312 7.148 1 93.25 64 PRO B CA 1
ATOM 1650 C C . PRO B 1 64 ? -4.457 -10.148 8.312 1 93.25 64 PRO B C 1
ATOM 1652 O O . PRO B 1 64 ? -3.646 -9.672 9.109 1 93.25 64 PRO B O 1
ATOM 1655 N N . ARG B 1 65 ? -4.805 -11.383 8.516 1 93.56 65 ARG B N 1
ATOM 1656 C CA . ARG B 1 65 ? -4.395 -12.266 9.602 1 93.56 65 ARG B CA 1
ATOM 1657 C C . ARG B 1 65 ? -3.078 -12.961 9.266 1 93.56 65 ARG B C 1
ATOM 1659 O O . ARG B 1 65 ? -2.514 -13.664 10.109 1 93.56 65 ARG B O 1
ATOM 1666 N N . GLY B 1 66 ? -2.617 -12.766 8.07 1 97.19 66 GLY B N 1
ATOM 1667 C CA . GLY B 1 66 ? -1.486 -13.539 7.578 1 97.19 66 GLY B CA 1
ATOM 1668 C C . GLY B 1 66 ? -0.146 -12.969 8 1 97.19 66 GLY B C 1
ATOM 1669 O O . GLY B 1 66 ? -0.087 -11.922 8.656 1 97.19 66 GLY B O 1
ATOM 1670 N N . ARG B 1 67 ? 0.848 -13.695 7.613 1 97.12 67 ARG B N 1
ATOM 1671 C CA . ARG B 1 67 ? 2.234 -13.281 7.812 1 97.12 67 ARG B CA 1
ATOM 1672 C C . ARG B 1 67 ? 2.559 -12.031 7 1 97.12 67 ARG B C 1
ATOM 1674 O O . ARG B 1 67 ? 2.115 -11.898 5.859 1 97.12 67 ARG B O 1
ATOM 1681 N N . GLN B 1 68 ? 3.354 -11.156 7.605 1 97.62 68 GLN B N 1
ATOM 1682 C CA . GLN B 1 68 ? 3.854 -10 6.863 1 97.62 68 GLN B CA 1
ATOM 1683 C C . GLN B 1 68 ? 5.289 -10.227 6.402 1 97.62 68 GLN B C 1
ATOM 1685 O O . GLN B 1 68 ? 6.109 -10.766 7.148 1 97.62 68 GLN B O 1
ATOM 1690 N N . PHE B 1 69 ? 5.598 -9.812 5.191 1 98.19 69 PHE B N 1
ATOM 1691 C CA . PHE B 1 69 ? 6.934 -9.938 4.625 1 98.19 69 PHE B CA 1
ATOM 1692 C C . PHE B 1 69 ? 7.602 -8.578 4.5 1 98.19 69 PHE B C 1
ATOM 1694 O O . PHE B 1 69 ? 6.945 -7.59 4.145 1 98.19 69 PHE B O 1
ATOM 1701 N N . SER B 1 70 ? 8.859 -8.586 4.797 1 97.88 70 SER B N 1
ATOM 1702 C CA . SER B 1 70 ? 9.672 -7.551 4.168 1 97.88 70 SER B CA 1
ATOM 1703 C C . SER B 1 70 ? 9.945 -7.871 2.705 1 97.88 70 SER B C 1
ATOM 1705 O O . SER B 1 70 ? 9.75 -9.008 2.264 1 97.88 70 SER B O 1
ATOM 1707 N N . SER B 1 71 ? 10.43 -6.906 2.01 1 97.81 71 SER B N 1
ATOM 1708 C CA . SER B 1 71 ? 10.711 -7.156 0.6 1 97.81 71 SER B CA 1
ATOM 1709 C C . SER B 1 71 ? 11.789 -8.219 0.428 1 97.81 71 SER B C 1
ATOM 1711 O O . SER B 1 71 ? 11.633 -9.148 -0.365 1 97.81 71 SER B O 1
ATOM 1713 N N . PRO B 1 72 ? 12.891 -8.156 1.203 1 97.56 72 PRO B N 1
ATOM 1714 C CA . PRO B 1 72 ? 13.883 -9.227 1.098 1 97.56 72 PRO B CA 1
ATOM 1715 C C . PRO B 1 72 ? 13.328 -10.586 1.529 1 97.56 72 PRO B C 1
ATOM 1717 O O . PRO B 1 72 ? 13.641 -11.609 0.917 1 97.56 72 PRO B O 1
ATOM 1720 N N . ASP B 1 73 ? 12.484 -10.586 2.533 1 98.38 73 ASP B N 1
ATOM 1721 C CA . ASP B 1 73 ? 11.875 -11.836 2.979 1 98.38 73 ASP B CA 1
ATOM 1722 C C . ASP B 1 73 ? 10.961 -12.414 1.903 1 98.38 73 ASP B C 1
ATOM 1724 O O . ASP B 1 73 ? 10.914 -13.633 1.712 1 98.38 73 ASP B O 1
ATOM 1728 N N . LEU B 1 74 ? 10.219 -11.586 1.218 1 98.5 74 LEU B N 1
ATOM 1729 C CA . LEU B 1 74 ? 9.352 -12.039 0.134 1 98.5 74 LEU B CA 1
ATOM 1730 C C . LEU B 1 74 ? 10.164 -12.617 -1.013 1 98.5 74 LEU B C 1
ATOM 1732 O O . LEU B 1 74 ? 9.797 -13.648 -1.583 1 98.5 74 LEU B O 1
ATOM 1736 N N . SER B 1 75 ? 11.227 -11.922 -1.279 1 98.5 75 SER B N 1
ATOM 1737 C CA . SER B 1 75 ? 12.133 -12.422 -2.307 1 98.5 75 SER B CA 1
ATOM 1738 C C . SER B 1 75 ? 12.656 -13.812 -1.954 1 98.5 75 SER B C 1
ATOM 1740 O O . SER B 1 75 ? 12.625 -14.719 -2.785 1 98.5 75 SER B O 1
ATOM 1742 N N . ALA B 1 76 ? 13.125 -13.938 -0.723 1 98.56 76 ALA B N 1
ATOM 1743 C CA . ALA B 1 76 ? 13.648 -15.219 -0.254 1 98.56 76 ALA B CA 1
ATOM 1744 C C . ALA B 1 76 ? 12.578 -16.297 -0.304 1 98.56 76 ALA B C 1
ATOM 1746 O O . ALA B 1 76 ? 12.859 -17.453 -0.648 1 98.56 76 ALA B O 1
ATOM 1747 N N . TYR B 1 77 ? 11.383 -15.922 0.073 1 98.62 77 TYR B N 1
ATOM 1748 C CA . TYR B 1 77 ? 10.258 -16.844 0.037 1 98.62 77 TYR B CA 1
ATOM 1749 C C . TYR B 1 77 ? 10.016 -17.359 -1.38 1 98.62 77 TYR B C 1
ATOM 1751 O O . TYR B 1 77 ? 9.875 -18.562 -1.6 1 98.62 77 TYR B O 1
ATOM 1759 N N . LEU B 1 78 ? 9.938 -16.469 -2.357 1 98.31 78 LEU B N 1
ATOM 1760 C CA . LEU B 1 78 ? 9.719 -16.844 -3.752 1 98.31 78 LEU B CA 1
ATOM 1761 C C . LEU B 1 78 ? 10.836 -17.734 -4.258 1 98.31 78 LEU B C 1
ATOM 1763 O O . LEU B 1 78 ? 10.578 -18.75 -4.93 1 98.31 78 LEU B O 1
ATOM 1767 N N . ASP B 1 79 ? 12.047 -17.391 -3.869 1 98.12 79 ASP B N 1
ATOM 1768 C CA . ASP B 1 79 ? 13.203 -18.203 -4.27 1 98.12 79 ASP B CA 1
ATOM 1769 C C . ASP B 1 79 ? 13.109 -19.609 -3.703 1 98.12 79 ASP B C 1
ATOM 1771 O O . ASP B 1 79 ? 13.391 -20.578 -4.402 1 98.12 79 ASP B O 1
ATOM 1775 N N . ALA B 1 80 ? 12.734 -19.625 -2.492 1 98.38 80 ALA B N 1
ATOM 1776 C CA . ALA B 1 80 ? 12.617 -20.938 -1.834 1 98.38 80 ALA B CA 1
ATOM 1777 C C . ALA B 1 80 ? 11.57 -21.797 -2.527 1 98.38 80 ALA B C 1
ATOM 1779 O O . ALA B 1 80 ? 11.758 -23.016 -2.678 1 98.38 80 ALA B O 1
ATOM 1780 N N . GLN B 1 81 ? 10.414 -21.172 -2.906 1 97.75 81 GLN B N 1
ATOM 1781 C CA . GLN B 1 81 ? 9.383 -21.922 -3.631 1 97.75 81 GLN B CA 1
ATOM 1782 C C . GLN B 1 81 ? 9.914 -22.438 -4.965 1 97.75 81 GLN B C 1
ATOM 1784 O O . GLN B 1 81 ? 9.68 -23.594 -5.324 1 97.75 81 GLN B O 1
ATOM 1789 N N . ALA B 1 82 ? 10.625 -21.625 -5.645 1 96 82 ALA B N 1
ATOM 1790 C CA . ALA B 1 82 ? 11.188 -21.984 -6.941 1 96 82 ALA B CA 1
ATOM 1791 C C . ALA B 1 82 ? 12.188 -23.125 -6.801 1 96 82 ALA B C 1
ATOM 1793 O O . ALA B 1 82 ? 12.117 -24.125 -7.531 1 96 82 ALA B O 1
ATOM 1794 N N . VAL B 1 83 ? 13.086 -23.031 -5.844 1 96.31 83 VAL B N 1
ATOM 1795 C CA . VAL B 1 83 ? 14.125 -24.031 -5.613 1 96.31 83 VAL B CA 1
ATOM 1796 C C . VAL B 1 83 ? 13.492 -25.328 -5.125 1 96.31 83 VAL B C 1
ATOM 1798 O O . VAL B 1 83 ? 13.977 -26.422 -5.445 1 96.31 83 VAL B O 1
ATOM 1801 N N . GLY B 1 84 ? 12.406 -25.203 -4.395 1 96.38 84 GLY B N 1
ATOM 1802 C CA . GLY B 1 84 ? 11.703 -26.344 -3.854 1 96.38 84 GLY B CA 1
ATOM 1803 C C . GLY B 1 84 ? 10.898 -27.094 -4.898 1 96.38 84 GLY B C 1
ATOM 1804 O O . GLY B 1 84 ? 10.25 -28.109 -4.59 1 96.38 84 GLY B O 1
ATOM 1805 N N . GLY B 1 85 ? 10.836 -26.641 -6.094 1 95 85 GLY B N 1
ATOM 1806 C CA . GLY B 1 85 ? 10.242 -27.359 -7.203 1 95 85 GLY B CA 1
ATOM 1807 C C . GLY B 1 85 ? 8.812 -26.938 -7.496 1 95 85 GLY B C 1
ATOM 1808 O O . GLY B 1 85 ? 8.086 -27.625 -8.219 1 95 85 GLY B O 1
ATOM 1809 N N . VAL B 1 86 ? 8.414 -25.844 -6.898 1 94.69 86 VAL B N 1
ATOM 1810 C CA . VAL B 1 86 ? 7.078 -25.328 -7.184 1 94.69 86 VAL B CA 1
ATOM 1811 C C . VAL B 1 86 ? 7.047 -24.734 -8.586 1 94.69 86 VAL B C 1
ATOM 1813 O O . VAL B 1 86 ? 7.723 -23.734 -8.859 1 94.69 86 VAL B O 1
ATOM 1816 N N . GLY B 1 87 ? 6.25 -25.344 -9.445 1 96 87 GLY B N 1
ATOM 1817 C CA . GLY B 1 87 ? 6.191 -24.875 -10.82 1 96 87 GLY B CA 1
ATOM 1818 C C . GLY B 1 87 ? 5.305 -23.656 -11 1 96 87 GLY B C 1
ATOM 1819 O O . GLY B 1 87 ? 5.492 -22.875 -11.93 1 96 87 GLY B O 1
ATOM 1820 N N . GLU B 1 88 ? 4.242 -23.578 -10.148 1 98.19 88 GLU B N 1
ATOM 1821 C CA . GLU B 1 88 ? 3.285 -22.469 -10.18 1 98.19 88 GLU B CA 1
ATOM 1822 C C . GLU B 1 88 ? 2.863 -22.078 -8.766 1 98.19 88 GLU B C 1
ATOM 1824 O O . GLU B 1 88 ? 2.623 -22.938 -7.918 1 98.19 88 GLU B O 1
ATOM 1829 N N . LEU B 1 89 ? 2.893 -20.859 -8.523 1 98.69 89 LEU B N 1
ATOM 1830 C CA . LEU B 1 89 ? 2.441 -20.297 -7.25 1 98.69 89 LEU B CA 1
ATOM 1831 C C . LEU B 1 89 ? 1.297 -19.312 -7.465 1 98.69 89 LEU B C 1
ATOM 1833 O O . LEU B 1 89 ? 1.412 -18.391 -8.273 1 98.69 89 LEU B O 1
ATOM 1837 N N . ALA B 1 90 ? 0.158 -19.531 -6.773 1 98.88 90 ALA B N 1
ATOM 1838 C CA . ALA B 1 90 ? -1.011 -18.672 -6.938 1 98.88 90 ALA B CA 1
ATOM 1839 C C . ALA B 1 90 ? -1.126 -17.672 -5.789 1 98.88 90 ALA B C 1
ATOM 1841 O O . ALA B 1 90 ? -0.881 -18.016 -4.629 1 98.88 90 ALA B O 1
ATOM 1842 N N . PHE B 1 91 ? -1.426 -16.484 -6.117 1 98.88 91 PHE B N 1
ATOM 1843 C CA . PHE B 1 91 ? -1.78 -15.422 -5.18 1 98.88 91 PHE B CA 1
ATOM 1844 C C . PHE B 1 91 ? -3.221 -14.969 -5.391 1 98.88 91 PHE B C 1
ATOM 1846 O O . PHE B 1 91 ? -3.65 -14.766 -6.527 1 98.88 91 PHE B O 1
ATOM 1853 N N . ALA B 1 92 ? -3.93 -14.758 -4.277 1 98.75 92 ALA B N 1
ATOM 1854 C CA . ALA B 1 92 ? -5.328 -14.383 -4.465 1 98.75 92 ALA B CA 1
ATOM 1855 C C . ALA B 1 92 ? -5.703 -13.188 -3.588 1 98.75 92 ALA B C 1
ATOM 1857 O O . ALA B 1 92 ? -5.391 -13.172 -2.395 1 98.75 92 ALA B O 1
ATOM 1858 N N . ILE B 1 93 ? -6.316 -12.273 -4.195 1 97.31 93 ILE B N 1
ATOM 1859 C CA . ILE B 1 93 ? -6.934 -11.148 -3.494 1 97.31 93 ILE B CA 1
ATOM 1860 C C . ILE B 1 93 ? -8.438 -11.367 -3.398 1 97.31 93 ILE B C 1
ATOM 1862 O O . ILE B 1 93 ? -9.102 -11.625 -4.41 1 97.31 93 ILE B O 1
ATOM 1866 N N . GLY B 1 94 ? -8.992 -11.258 -2.244 1 94.69 94 GLY B N 1
ATOM 1867 C CA . GLY B 1 94 ? -10.398 -11.508 -2.01 1 94.69 94 GLY B CA 1
ATOM 1868 C C . GLY B 1 94 ? -11.281 -10.305 -2.299 1 94.69 94 GLY B C 1
ATOM 1869 O O . GLY B 1 94 ? -10.773 -9.219 -2.586 1 94.69 94 GLY B O 1
ATOM 1870 N N . GLY B 1 95 ? -12.516 -10.547 -2.238 1 91.12 95 GLY B N 1
ATOM 1871 C CA . GLY B 1 95 ? -13.484 -9.477 -2.383 1 91.12 95 GLY B CA 1
ATOM 1872 C C . GLY B 1 95 ? -13.719 -8.711 -1.097 1 91.12 95 GLY B C 1
ATOM 1873 O O . GLY B 1 95 ? -12.961 -8.844 -0.136 1 91.12 95 GLY B O 1
ATOM 1874 N N . PRO B 1 96 ? -14.742 -7.812 -1.101 1 87 96 PRO B N 1
ATOM 1875 C CA . PRO B 1 96 ? -15.023 -6.953 0.049 1 87 96 PRO B CA 1
ATOM 1876 C C . PRO B 1 96 ? -15.273 -7.742 1.332 1 87 96 PRO B C 1
ATOM 1878 O O . PRO B 1 96 ? -15 -7.242 2.43 1 87 96 PRO B O 1
ATOM 1881 N N . ASP B 1 97 ? -15.703 -8.945 1.177 1 90.44 97 ASP B N 1
ATOM 1882 C CA . ASP B 1 97 ? -16.031 -9.734 2.357 1 90.44 97 ASP B CA 1
ATOM 1883 C C . ASP B 1 97 ? -14.891 -10.672 2.729 1 90.44 97 ASP B C 1
ATOM 1885 O O . ASP B 1 97 ? -15.016 -11.469 3.664 1 90.44 97 ASP B O 1
ATOM 1889 N N . GLY B 1 98 ? -13.859 -10.594 2.057 1 94.25 98 GLY B N 1
ATOM 1890 C CA . GLY B 1 98 ? -12.719 -11.445 2.328 1 94.25 98 GLY B CA 1
ATOM 1891 C C . GLY B 1 98 ? -12.953 -12.898 1.957 1 94.25 98 GLY B C 1
ATOM 1892 O O . GLY B 1 98 ? -13.82 -13.203 1.136 1 94.25 98 GLY B O 1
ATOM 1893 N N . HIS B 1 99 ? -12.078 -13.766 2.432 1 97.38 99 HIS B N 1
ATOM 1894 C CA . HIS B 1 99 ? -12.125 -15.195 2.143 1 97.38 99 HIS B CA 1
ATOM 1895 C C . HIS B 1 99 ? -12.883 -15.953 3.223 1 97.38 99 HIS B C 1
ATOM 1897 O O . HIS B 1 99 ? -12.961 -15.5 4.367 1 97.38 99 HIS B O 1
ATOM 1903 N N . THR B 1 100 ? -13.43 -17.094 2.824 1 97.81 100 THR B N 1
ATOM 1904 C CA . THR B 1 100 ? -14.062 -17.953 3.82 1 97.81 100 THR B CA 1
ATOM 1905 C C . THR B 1 100 ? -13.008 -18.625 4.699 1 97.81 100 THR B C 1
ATOM 1907 O O . THR B 1 100 ? -11.844 -18.734 4.309 1 97.81 100 THR B O 1
ATOM 1910 N N . ASP B 1 101 ? -13.445 -19.047 5.91 1 97.88 101 ASP B N 1
ATOM 1911 C CA . ASP B 1 101 ? -12.547 -19.781 6.809 1 97.88 101 ASP B CA 1
ATOM 1912 C C . ASP B 1 101 ? -12.047 -21.062 6.16 1 97.88 101 ASP B C 1
ATOM 1914 O O . ASP B 1 101 ? -10.906 -21.469 6.379 1 97.88 101 ASP B O 1
ATOM 1918 N N . GLU B 1 102 ? -12.922 -21.641 5.414 1 97.75 102 GLU B N 1
ATOM 1919 C CA . GLU B 1 102 ? -12.555 -22.875 4.719 1 97.75 102 GLU B CA 1
ATOM 1920 C C . GLU B 1 102 ? -11.406 -22.641 3.744 1 97.75 102 GLU B C 1
ATOM 1922 O O . GLU B 1 102 ? -10.438 -23.406 3.73 1 97.75 102 GLU B O 1
ATOM 1927 N N . LEU B 1 103 ? -11.539 -21.625 2.932 1 98.19 103 LEU B N 1
ATOM 1928 C CA . LEU B 1 103 ? -10.469 -21.328 1.98 1 98.19 103 LEU B CA 1
ATOM 1929 C C . LEU B 1 103 ? -9.188 -20.938 2.705 1 98.19 103 LEU B C 1
ATOM 1931 O O . LEU B 1 103 ? -8.102 -21.359 2.32 1 98.19 103 LEU B O 1
ATOM 1935 N N . ARG B 1 104 ? -9.281 -20.125 3.799 1 98.19 104 ARG B N 1
ATOM 1936 C CA . ARG B 1 104 ? -8.125 -19.719 4.59 1 98.19 104 ARG B CA 1
ATOM 1937 C C . ARG B 1 104 ? -7.387 -20.953 5.125 1 98.19 104 ARG B C 1
ATOM 1939 O O . ARG B 1 104 ? -6.156 -21.016 5.07 1 98.19 104 ARG B O 1
ATOM 1946 N N . SER B 1 105 ? -8.172 -21.906 5.609 1 97.56 105 SER B N 1
ATOM 1947 C CA . SER B 1 105 ? -7.598 -23.078 6.234 1 97.56 105 SER B CA 1
ATOM 1948 C C . SER B 1 105 ? -6.887 -23.953 5.211 1 97.56 105 SER B C 1
ATOM 1950 O O . SER B 1 105 ? -5.941 -24.672 5.551 1 97.56 105 SER B O 1
ATOM 1952 N N . SER B 1 106 ? -7.301 -23.891 3.994 1 97.12 106 SER B N 1
ATOM 1953 C CA . SER B 1 106 ? -6.73 -24.734 2.953 1 97.12 106 SER B CA 1
ATOM 1954 C C . SER B 1 106 ? -5.57 -24.047 2.25 1 97.12 106 SER B C 1
ATOM 1956 O O . SER B 1 106 ? -4.871 -24.672 1.44 1 97.12 106 SER B O 1
ATOM 1958 N N . ALA B 1 107 ? -5.32 -22.797 2.5 1 98.31 107 ALA B N 1
ATOM 1959 C CA . ALA B 1 107 ? -4.297 -22 1.815 1 98.31 107 ALA B CA 1
ATOM 1960 C C . ALA B 1 107 ? -2.896 -22.484 2.182 1 98.31 107 ALA B C 1
ATOM 1962 O O . ALA B 1 107 ? -2.658 -22.922 3.312 1 98.31 107 ALA B O 1
ATOM 1963 N N . HIS B 1 108 ? -2.039 -22.391 1.237 1 98.44 108 HIS B N 1
ATOM 1964 C CA . HIS B 1 108 ? -0.625 -22.672 1.475 1 98.44 108 HIS B CA 1
ATOM 1965 C C . HIS B 1 108 ? -0.03 -21.656 2.453 1 98.44 108 HIS B C 1
ATOM 1967 O O . HIS B 1 108 ? 0.815 -22.016 3.277 1 98.44 108 HIS B O 1
ATOM 1973 N N . LEU B 1 109 ? -0.438 -20.453 2.373 1 98.56 109 LEU B N 1
ATOM 1974 C CA . LEU B 1 109 ? 0.04 -19.359 3.211 1 98.56 109 LEU B CA 1
ATOM 1975 C C . LEU B 1 109 ? -0.958 -18.203 3.227 1 98.56 109 LEU B C 1
ATOM 1977 O O . LEU B 1 109 ? -1.554 -17.891 2.195 1 98.56 109 LEU B O 1
ATOM 1981 N N . LEU B 1 110 ? -1.157 -17.672 4.383 1 98.69 110 LEU B N 1
ATOM 1982 C CA . LEU B 1 110 ? -1.833 -16.375 4.473 1 98.69 110 LEU B CA 1
ATOM 1983 C C . LEU B 1 110 ? -0.822 -15.242 4.496 1 98.69 110 LEU B C 1
ATOM 1985 O O . LEU B 1 110 ? 0.146 -15.281 5.258 1 98.69 110 LEU B O 1
ATOM 1989 N N . TRP B 1 111 ? -1.03 -14.258 3.621 1 98.69 111 TRP B N 1
ATOM 1990 C CA . TRP B 1 111 ? -0.112 -13.133 3.486 1 98.69 111 TRP B CA 1
ATOM 1991 C C . TRP B 1 111 ? -0.821 -11.812 3.771 1 98.69 111 TRP B C 1
ATOM 1993 O O . TRP B 1 111 ? -1.757 -11.438 3.062 1 98.69 111 TRP B O 1
ATOM 2003 N N . GLY B 1 112 ? -0.385 -11.164 4.824 1 98.12 112 GLY B N 1
ATOM 2004 C CA . GLY B 1 112 ? -0.859 -9.812 5.105 1 98.12 112 GLY B CA 1
ATOM 2005 C C . GLY B 1 112 ? 0.058 -8.734 4.562 1 98.12 112 GLY B C 1
ATOM 2006 O O . GLY B 1 112 ? 1.279 -8.82 4.707 1 98.12 112 GLY B O 1
ATOM 2007 N N . LEU B 1 113 ? -0.506 -7.707 3.963 1 97.81 113 LEU B N 1
ATOM 2008 C CA . LEU B 1 113 ? 0.282 -6.66 3.324 1 97.81 113 LEU B CA 1
ATOM 2009 C C . LEU B 1 113 ? 0.713 -5.609 4.34 1 97.81 113 LEU B C 1
ATOM 2011 O O . LEU B 1 113 ? 1.509 -4.719 4.023 1 97.81 113 LEU B O 1
ATOM 2015 N N . GLY B 1 114 ? 0.249 -5.668 5.574 1 96.69 114 GLY B N 1
ATOM 2016 C CA . GLY B 1 114 ? 0.52 -4.723 6.645 1 96.69 114 GLY B CA 1
ATOM 2017 C C . GLY B 1 114 ? -0.621 -4.602 7.637 1 96.69 114 GLY B C 1
ATOM 2018 O O . GLY B 1 114 ? -1.604 -5.344 7.555 1 96.69 114 GLY B O 1
ATOM 2019 N N . GLN B 1 115 ? -0.479 -3.66 8.531 1 96.94 115 GLN B N 1
ATOM 2020 C CA . GLN B 1 115 ? -1.496 -3.488 9.562 1 96.94 115 GLN B CA 1
ATOM 2021 C C . GLN B 1 115 ? -2.641 -2.611 9.062 1 96.94 115 GLN B C 1
ATOM 2023 O O . GLN B 1 115 ? -3.754 -2.678 9.594 1 96.94 115 GLN B O 1
ATOM 2028 N N . LEU B 1 116 ? -2.336 -1.776 8.086 1 97.44 116 LEU B N 1
ATOM 2029 C CA . LEU B 1 116 ? -3.375 -0.957 7.477 1 97.44 116 LEU B CA 1
ATOM 2030 C C . LEU B 1 116 ? -4.3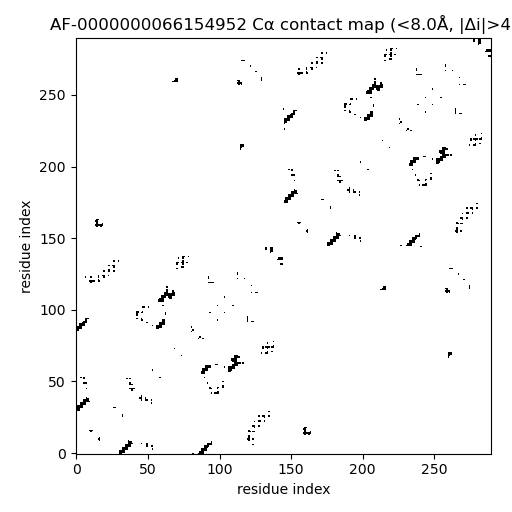36 -1.816 6.656 1 97.44 116 LEU B C 1
ATOM 2032 O O . LEU B 1 116 ? -3.908 -2.744 5.969 1 97.44 116 LEU B O 1
ATOM 2036 N N . THR B 1 117 ? -5.547 -1.542 6.727 1 95.06 117 THR B N 1
ATOM 2037 C CA . THR B 1 117 ? -6.488 -2.104 5.766 1 95.06 117 THR B CA 1
ATOM 2038 C C . THR B 1 117 ? -6.445 -1.331 4.449 1 95.06 117 THR B C 1
ATOM 2040 O O . THR B 1 117 ? -6.656 -0.117 4.43 1 95.06 117 THR B O 1
ATOM 2043 N N . LEU B 1 118 ? -6.102 -2.029 3.453 1 96.12 118 LEU B N 1
ATOM 2044 C CA . LEU B 1 118 ? -6.086 -1.415 2.131 1 96.12 118 LEU B CA 1
ATOM 2045 C C . LEU B 1 118 ? -7.348 -1.771 1.351 1 96.12 118 LEU B C 1
ATOM 2047 O O . LEU B 1 118 ? -7.812 -2.914 1.398 1 96.12 118 LEU B O 1
ATOM 2051 N N . PRO B 1 119 ? -7.926 -0.753 0.722 1 95.44 119 PRO B N 1
ATOM 2052 C CA . PRO B 1 119 ? -9.023 -1.133 -0.172 1 95.44 119 PRO B CA 1
ATOM 2053 C C . PRO B 1 119 ? -8.57 -2.062 -1.297 1 95.44 119 PRO B C 1
ATOM 2055 O O . PRO B 1 119 ? -7.387 -2.092 -1.641 1 95.44 119 PRO B O 1
ATOM 2058 N N . HIS B 1 120 ? -9.477 -2.738 -1.826 1 95.31 120 HIS B N 1
ATOM 2059 C CA . HIS B 1 120 ? -9.219 -3.768 -2.828 1 95.31 120 HIS B CA 1
ATOM 2060 C C . HIS B 1 120 ? -8.336 -3.236 -3.951 1 95.31 120 HIS B C 1
ATOM 2062 O O . HIS B 1 120 ? -7.328 -3.859 -4.297 1 95.31 120 HIS B O 1
ATOM 2068 N N . ASP B 1 121 ? -8.688 -2.098 -4.543 1 96.94 121 ASP B N 1
ATOM 2069 C CA . ASP B 1 121 ? -7.961 -1.492 -5.656 1 96.94 121 ASP B CA 1
ATOM 2070 C C . ASP B 1 121 ? -6.5 -1.249 -5.289 1 96.94 121 ASP B C 1
ATOM 2072 O O . ASP B 1 121 ? -5.598 -1.577 -6.062 1 96.94 121 ASP B O 1
ATOM 2076 N N . LEU B 1 122 ? -6.285 -0.725 -4.184 1 97.75 122 LEU B N 1
ATOM 2077 C CA . LEU B 1 122 ? -4.926 -0.396 -3.76 1 97.75 122 LEU B CA 1
ATOM 2078 C C . LEU B 1 122 ? -4.145 -1.659 -3.412 1 97.75 122 LEU B C 1
ATOM 2080 O O . LEU B 1 122 ? -2.953 -1.759 -3.709 1 97.75 122 LEU B O 1
ATOM 2084 N N . ALA B 1 123 ? -4.809 -2.613 -2.777 1 97.62 123 ALA B N 1
ATOM 2085 C CA . ALA B 1 123 ? -4.172 -3.885 -2.449 1 97.62 123 ALA B CA 1
ATOM 2086 C C . ALA B 1 123 ? -3.648 -4.578 -3.705 1 97.62 123 ALA B C 1
ATOM 2088 O O . ALA B 1 123 ? -2.58 -5.191 -3.686 1 97.62 123 ALA B O 1
ATOM 2089 N N . MET B 1 124 ? -4.414 -4.484 -4.746 1 97.88 124 MET B N 1
ATOM 2090 C CA . MET B 1 124 ? -4.008 -5.09 -6.008 1 97.88 124 MET B CA 1
ATOM 2091 C C . MET B 1 124 ? -2.697 -4.484 -6.504 1 97.88 124 MET B C 1
ATOM 2093 O O . MET B 1 124 ? -1.788 -5.211 -6.91 1 97.88 124 MET B O 1
ATOM 2097 N N . VAL B 1 125 ? -2.598 -3.172 -6.43 1 98.69 125 VAL B N 1
ATOM 2098 C CA . VAL B 1 125 ? -1.395 -2.488 -6.895 1 98.69 125 VAL B CA 1
ATOM 2099 C C . VAL B 1 125 ? -0.212 -2.854 -6.004 1 98.69 125 VAL B C 1
ATOM 2101 O O . VAL B 1 125 ? 0.88 -3.145 -6.496 1 98.69 125 VAL B O 1
ATOM 2104 N N . VAL B 1 126 ? -0.409 -2.889 -4.699 1 98.69 126 VAL B N 1
ATOM 2105 C CA . VAL B 1 126 ? 0.652 -3.205 -3.75 1 98.69 126 VAL B CA 1
ATOM 2106 C C . VAL B 1 126 ? 1.148 -4.629 -3.986 1 98.69 126 VAL B C 1
ATOM 2108 O O . VAL B 1 126 ? 2.355 -4.887 -3.965 1 98.69 126 VAL B O 1
ATOM 2111 N N . LEU B 1 127 ? 0.219 -5.551 -4.238 1 98.69 127 LEU B N 1
ATOM 2112 C CA . LEU B 1 127 ? 0.585 -6.945 -4.469 1 98.69 127 LEU B CA 1
ATOM 2113 C C . LEU B 1 127 ? 1.56 -7.066 -5.633 1 98.69 127 LEU B C 1
ATOM 2115 O O . LEU B 1 127 ? 2.639 -7.648 -5.488 1 98.69 127 LEU B O 1
ATOM 2119 N N . VAL B 1 128 ? 1.193 -6.504 -6.719 1 98.69 128 VAL B N 1
ATOM 2120 C CA . VAL B 1 128 ? 1.98 -6.715 -7.93 1 98.69 128 VAL B CA 1
ATOM 2121 C C . VAL B 1 128 ? 3.305 -5.961 -7.824 1 98.69 128 VAL B C 1
ATOM 2123 O O . VAL B 1 128 ? 4.336 -6.434 -8.305 1 98.69 128 VAL B O 1
ATOM 2126 N N . GLU B 1 129 ? 3.297 -4.797 -7.211 1 98.62 129 GLU B N 1
ATOM 2127 C CA . GLU B 1 129 ? 4.543 -4.074 -6.98 1 98.62 129 GLU B CA 1
ATOM 2128 C C . GLU B 1 129 ? 5.473 -4.859 -6.062 1 98.62 129 GLU B C 1
ATOM 2130 O O . GLU B 1 129 ? 6.684 -4.918 -6.293 1 98.62 129 GLU B O 1
ATOM 2135 N N . ALA B 1 130 ? 4.965 -5.406 -5.02 1 98.62 130 ALA B N 1
ATOM 2136 C CA . ALA B 1 130 ? 5.758 -6.164 -4.059 1 98.62 130 ALA B CA 1
ATOM 2137 C C . ALA B 1 130 ? 6.418 -7.371 -4.723 1 98.62 130 ALA B C 1
ATOM 2139 O O . ALA B 1 130 ? 7.586 -7.672 -4.461 1 98.62 130 ALA B O 1
ATOM 2140 N N . LEU B 1 131 ? 5.613 -8.07 -5.539 1 98.75 131 LEU B N 1
ATOM 2141 C CA . LEU B 1 131 ? 6.152 -9.219 -6.258 1 98.75 131 LEU B CA 1
ATOM 2142 C C . LEU B 1 131 ? 7.23 -8.781 -7.246 1 98.75 131 LEU B C 1
ATOM 2144 O O . LEU B 1 131 ? 8.25 -9.461 -7.398 1 98.75 131 LEU B O 1
ATOM 2148 N N . TYR B 1 132 ? 6.969 -7.676 -7.875 1 98.5 132 TYR B N 1
ATOM 2149 C CA . TYR B 1 132 ? 7.969 -7.125 -8.781 1 98.5 132 TYR B CA 1
ATOM 2150 C C . TYR B 1 132 ? 9.258 -6.797 -8.039 1 98.5 132 TYR B C 1
ATOM 2152 O O . TYR B 1 132 ? 10.344 -7.23 -8.438 1 98.5 132 TYR B O 1
ATOM 2160 N N . ARG B 1 133 ? 9.148 -6.094 -6.969 1 98 133 ARG B N 1
ATOM 2161 C CA . ARG B 1 133 ? 10.328 -5.727 -6.195 1 98 133 ARG B CA 1
ATOM 2162 C C . ARG B 1 133 ? 11.07 -6.969 -5.707 1 98 133 ARG B C 1
ATOM 2164 O O . ARG B 1 133 ? 12.297 -7.039 -5.789 1 98 133 ARG B O 1
ATOM 2171 N N . ALA B 1 134 ? 10.344 -7.887 -5.184 1 98.25 134 ALA B N 1
ATOM 2172 C CA . ALA B 1 134 ? 10.953 -9.125 -4.711 1 98.25 134 ALA B CA 1
ATOM 2173 C C . ALA B 1 134 ? 11.742 -9.805 -5.828 1 98.25 134 ALA B C 1
ATOM 2175 O O . ALA B 1 134 ? 12.82 -10.359 -5.586 1 98.25 134 ALA B O 1
ATOM 2176 N N . SER B 1 135 ? 11.18 -9.758 -7.012 1 98.06 135 SER B N 1
ATOM 2177 C CA . SER B 1 135 ? 11.82 -10.391 -8.156 1 98.06 135 SER B CA 1
ATOM 2178 C C . SER B 1 135 ? 13.109 -9.664 -8.539 1 98.06 135 SER B C 1
ATOM 2180 O O . SER B 1 135 ? 14.094 -10.289 -8.93 1 98.06 135 SER B O 1
ATOM 2182 N N . THR B 1 136 ? 13.055 -8.305 -8.438 1 97.5 136 THR B N 1
ATOM 2183 C CA . THR B 1 136 ? 14.266 -7.539 -8.727 1 97.5 136 THR B CA 1
ATOM 2184 C C . THR B 1 136 ? 15.359 -7.848 -7.707 1 97.5 136 THR B C 1
ATOM 2186 O O . THR B 1 136 ? 16.531 -7.918 -8.062 1 97.5 136 THR B O 1
ATOM 2189 N N . ILE B 1 137 ? 14.992 -7.984 -6.469 1 97.25 137 ILE B N 1
ATOM 2190 C CA . ILE B 1 137 ? 15.945 -8.336 -5.418 1 97.25 137 ILE B CA 1
ATOM 2191 C C . ILE B 1 137 ? 16.578 -9.688 -5.73 1 97.25 137 ILE B C 1
ATOM 2193 O O . ILE B 1 137 ? 17.797 -9.836 -5.656 1 97.25 137 ILE B O 1
ATOM 2197 N N . SER B 1 138 ? 15.766 -10.648 -6.051 1 96.88 138 SER B N 1
ATOM 2198 C CA . SER B 1 138 ? 16.234 -11.992 -6.375 1 96.88 138 SER B CA 1
ATOM 2199 C C . SER B 1 138 ? 17.219 -11.969 -7.543 1 96.88 138 SER B C 1
ATOM 2201 O O . SER B 1 138 ? 18.188 -12.727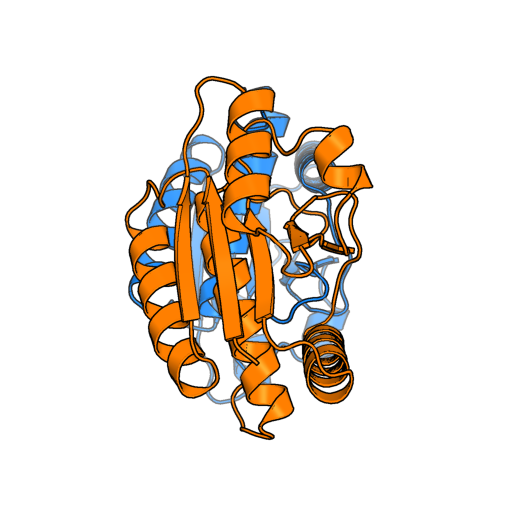 -7.555 1 96.88 138 SER B O 1
ATOM 2203 N N . ALA B 1 139 ? 16.938 -11.047 -8.484 1 96.31 139 ALA B N 1
ATOM 2204 C CA . ALA B 1 139 ? 17.734 -10.961 -9.703 1 96.31 139 ALA B CA 1
ATOM 2205 C C . ALA B 1 139 ? 19 -10.133 -9.461 1 96.31 139 ALA B C 1
ATOM 2207 O O . ALA B 1 139 ? 19.844 -10 -10.352 1 96.31 139 ALA B O 1
ATOM 2208 N N . GLY B 1 140 ? 19.125 -9.508 -8.258 1 94.5 140 GLY B N 1
ATOM 2209 C CA . GLY B 1 140 ? 20.281 -8.688 -7.945 1 94.5 140 GLY B CA 1
ATOM 2210 C C . GLY B 1 140 ? 20.297 -7.371 -8.688 1 94.5 140 GLY B C 1
ATOM 2211 O O . GLY B 1 140 ? 21.375 -6.848 -9.023 1 94.5 140 GLY B O 1
ATOM 2212 N N . GLU B 1 141 ? 19.203 -6.832 -9 1 92.19 141 GLU B N 1
ATOM 2213 C CA . GLU B 1 141 ? 19.094 -5.59 -9.758 1 92.19 141 GLU B CA 1
ATOM 2214 C C . GLU B 1 141 ? 18.891 -4.395 -8.828 1 92.19 141 GLU B C 1
ATOM 2216 O O . GLU B 1 141 ? 18.359 -4.543 -7.727 1 92.19 141 GLU B O 1
ATOM 2221 N N . PRO B 1 142 ? 19.328 -3.053 -9.242 1 81.69 142 PRO B N 1
ATOM 2222 C CA . PRO B 1 142 ? 19.281 -1.839 -8.422 1 81.69 142 PRO B CA 1
ATOM 2223 C C . PRO B 1 142 ? 17.859 -1.376 -8.117 1 81.69 142 PRO B C 1
ATOM 2225 O O . PRO B 1 142 ? 17.672 -0.496 -7.277 1 81.69 142 PRO B O 1
ATOM 2228 N N . TYR B 1 143 ? 16.797 -1.802 -8.344 1 72.25 143 TYR B N 1
ATOM 2229 C CA . TYR B 1 143 ? 15.461 -1.327 -7.992 1 72.25 143 TYR B CA 1
ATOM 2230 C C . TYR B 1 143 ? 15.312 -1.188 -6.484 1 72.25 143 TYR B C 1
ATOM 2232 O O . TYR B 1 143 ? 14.68 -0.242 -6 1 72.25 143 TYR B O 1
ATOM 2240 N N . HIS B 1 144 ? 16.047 -1.99 -5.59 1 60.34 144 HIS B N 1
ATOM 2241 C CA . HIS B 1 144 ? 15.898 -2.088 -4.141 1 60.34 144 HIS B CA 1
ATOM 2242 C C . HIS B 1 144 ? 16.703 -1.003 -3.432 1 60.34 144 HIS B C 1
ATOM 2244 O O . HIS B 1 144 ? 16.828 -1.021 -2.207 1 60.34 144 HIS B O 1
ATOM 2250 N N . ARG B 1 145 ? 17.219 -0.148 -4.34 1 49.38 145 ARG B N 1
ATOM 2251 C CA . ARG B 1 145 ? 17.984 0.886 -3.654 1 49.38 145 ARG B CA 1
ATOM 2252 C C . ARG B 1 145 ? 17.125 2.111 -3.367 1 49.38 145 ARG B C 1
ATOM 2254 O O . ARG B 1 145 ? 16.203 2.418 -4.125 1 49.38 145 ARG B O 1
#

Nearest PDB structures (foldseek):
  1to0-assembly4_G  TM=9.206E-01  e=2.354E-13  Bacillus subtilis
  1to0-assembly1_A  TM=8.982E-01  e=2.047E-12  Bacillus subtilis
  1to0-assembly3_E  TM=9.274E-01  e=6.854E-12  Bacillus subtilis
  1vh0-assembly9_D  TM=8.907E-01  e=4.987E-12  Staphylococcus aureus
  1to0-assembly3_F  TM=8.857E-01  e=2.446E-11  Bacillus subtilis

pLDDT: mean 96.38, std 5.85, range [49.25, 98.88]

Radius of gyration: 19.24 Å; Cα contacts (8 Å, |Δi|>4): 557; chains: 2; bounding box: 44×52×40 Å

Secondary structure (DSSP, 8-state):
-EEEEEEES---SHHHHHHHHHHHHHHTTTS-EEEEEE--SSHHHHHHHHHHHHTTS-EEEEEEEEEE--HHHHHHHHHHHHHTT-SEEEEEE--TT---HHHHHH-SEEEE--SSPPPHHHHHHHHHHHHHHHHHHHTT-GGG-/-EEEEEEES---SHHHHHHHHHHHHHHTTTS-EEEEEE--SSHHHHHHHHHHHHTTS-EEEEEEEEEE--HHHHHHHHHHHHHTT-SEEEEEE--TT---HHHHHH-SEEEE--SSPPPHHHHHHHHHHHHHHHHHHHTT-GGG-

Sequence (290 aa):
MRLHLITVGEPKLTYARLGWEEYEKRLRRYHKLQVTRVSGRTQAQESEAVRRAAGKAPLVLLDPRGRQFSSPDLSAYLDAQAVGGVGELAFAIGGPDGHTDELRSSAHLLWGLGQLTLPHDLAMVVLVEALYRASTISAGEPYHRMRLHLITVGEPKLTYARLGWEEYEKRLRRYHKLQVTRVSGRTQAQESEAVRRAAGKAPLVLLDPRGRQFSSPDLSAYLDAQAVGGVGELAFAIGGPDGHTDELRSSAHLLWGLGQLTLPHDLAMVVLVEALYRASTISAGEPYHR

Organism: Deinococcus deserti (strain DSM 17065 / CIP 109153 / LMG 22923 / VCD115) (NCBI:txid546414)

Foldseek 3Di:
DAEEEEEADDQDDPVLNVLLVVLVVLLVVQHHYHYHYDYDPDQARQQVRLCVSCDPAQEEEEDQPFDEDDLQRVLVVVVVCVVVPRPYHYYYYGDPVGHDPVSVVVHNGYYYHDNDDDPRSVVSSSVSNSSSSSSCVNVVHPPVD/DAEEEEEADDQDDPVLNVLLVVLVVLLVVQHHYHYHYDYDPDQARQQVRLCVSCDPAQEEEEDQVFDEDDLQRVLVVVVVCVVVPRPYHYYYYGDPVGHDPVSVVVHNGYYYHDNDDDPRSVVSSSVSNSSSSSSCVNVVHPPVD

InterPro domains:
  IPR003742 RNA methyltransferase RlmH [MF_00658] (1-145)
  IPR003742 RNA methyltransferase RlmH [PF02590] (1-144)
  IPR003742 RNA methyltransferase RlmH [PIRSF004505] (1-145)
  IPR003742 RNA methyltransferase RlmH [PTHR33603] (1-145)
  IPR003742 RNA methyltransferase RlmH [cd18081] (3-145)
  IPR029026 tRNA (guanine-N1-)-methyltransferase, N-terminal [G3DSA:3.40.1280.10] (1-145)
  IPR029028 Alpha/beta knot methyltransferases [SSF75217] (1-143)